Protein AF-A0A968TER7-F1 (afdb_monomer)

Sequence (255 aa):
MSPEHPDRQLLVSALDHLLAVWDAARHAPADAQLRQQRDAAAHAVWQQLEHPLRGFARRWLQRKRATQQVAALPAGTDDQLEALALEAFTLILIELQRTTTTAPWRAATNPVGYLVRIAAHRMIDDYYRAYSAHSRPQRTDSALPTDYADPTPRYAFQSQSLDALTYELPDHTADHATHIIEQLDQATRLHAIRAYWQQTLNTIDWQIVQARFATDPPLPFQQIAAQLGAGWTAAAIRKRYERILTRTRTYFQEQ

Radius of gyration: 23.8 Å; Cα contacts (8 Å, |Δi|>4): 132; chains: 1; bounding box: 67×42×60 Å

Solvent-accessible surface area (backbone atoms only — not comparable to full-atom values): 15135 Å² total; per-residue (Å²): 134,81,82,79,57,70,70,57,56,52,51,51,52,32,52,52,50,26,50,53,37,44,55,53,25,70,78,41,73,65,42,65,66,42,50,54,50,29,52,53,29,50,48,56,41,42,73,73,40,45,67,65,29,32,55,47,28,50,52,50,52,52,49,52,35,70,75,64,71,55,92,76,72,71,80,67,53,72,66,55,25,47,53,45,19,51,52,36,48,51,47,32,54,58,48,52,69,74,41,69,90,68,52,65,55,78,78,38,94,49,41,68,63,51,46,53,48,50,16,51,53,52,54,49,52,52,50,50,49,57,49,57,71,73,64,66,75,81,81,71,91,73,83,84,83,92,82,81,94,70,99,66,94,74,88,78,90,78,87,89,84,94,79,88,80,79,74,80,75,76,98,44,83,80,51,48,63,53,50,52,50,49,51,54,46,45,54,50,46,52,50,50,53,50,53,50,42,72,74,70,45,54,75,66,59,41,50,56,47,42,44,45,72,75,35,90,75,53,55,54,50,60,59,54,18,62,73,73,34,92,94,51,43,36,68,59,49,49,55,49,51,51,50,50,53,52,52,52,51,50,55,68,69,77,89

Structure (mmCIF, N/CA/C/O backbone):
data_AF-A0A968TER7-F1
#
_entry.id   AF-A0A968TER7-F1
#
loop_
_atom_site.group_PDB
_atom_site.id
_atom_site.type_symbol
_atom_site.label_atom_id
_atom_site.label_alt_id
_atom_site.label_comp_id
_atom_site.label_asym_id
_atom_site.label_entity_id
_atom_site.label_seq_id
_atom_site.pdbx_PDB_ins_code
_atom_site.Cartn_x
_atom_site.Cartn_y
_atom_site.Cartn_z
_atom_site.occupancy
_atom_site.B_iso_or_equiv
_atom_site.auth_seq_id
_atom_site.auth_comp_id
_atom_site.auth_asym_id
_atom_site.auth_ato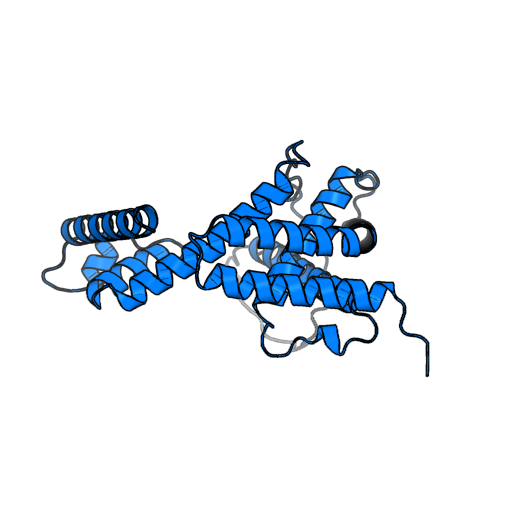m_id
_atom_site.pdbx_PDB_model_num
ATOM 1 N N . MET A 1 1 ? 26.886 -24.256 -15.140 1.00 39.22 1 MET A N 1
ATOM 2 C CA . MET A 1 1 ? 26.722 -23.152 -14.172 1.00 39.22 1 MET A CA 1
ATOM 3 C C . MET A 1 1 ? 26.759 -21.860 -14.964 1.00 39.22 1 MET A C 1
ATOM 5 O O . MET A 1 1 ? 27.819 -21.521 -15.469 1.00 39.22 1 MET A O 1
ATOM 9 N N . SER A 1 2 ? 25.611 -21.219 -15.190 1.00 40.44 2 SER A N 1
ATOM 10 C CA . SER A 1 2 ? 25.581 -19.908 -15.852 1.00 40.44 2 SER A CA 1
ATOM 11 C C . SER A 1 2 ? 26.020 -18.840 -14.847 1.00 40.44 2 SER A C 1
ATOM 13 O O . SER A 1 2 ? 25.569 -18.914 -13.702 1.00 40.44 2 SER A O 1
ATOM 15 N N . PRO A 1 3 ? 26.890 -17.889 -15.223 1.00 48.31 3 PRO A N 1
ATOM 16 C CA . PRO A 1 3 ? 27.286 -16.804 -14.333 1.00 48.31 3 PRO A CA 1
ATOM 17 C C . PRO A 1 3 ? 26.037 -16.024 -13.909 1.00 48.31 3 PRO A C 1
ATOM 19 O O . PRO A 1 3 ? 25.226 -15.634 -14.751 1.00 48.31 3 PRO A O 1
ATOM 22 N N . GLU A 1 4 ? 25.839 -15.847 -12.603 1.00 53.12 4 GLU A N 1
ATOM 23 C CA . GLU A 1 4 ? 24.770 -14.987 -12.104 1.00 53.12 4 GLU A CA 1
ATOM 24 C C . GLU A 1 4 ? 25.052 -13.551 -12.558 1.00 53.12 4 GLU A C 1
ATOM 26 O O . GLU A 1 4 ? 26.123 -13.010 -12.293 1.00 53.12 4 GLU A O 1
ATOM 31 N N . HIS A 1 5 ? 24.105 -12.946 -13.280 1.00 60.97 5 HIS A N 1
ATOM 32 C CA . HIS A 1 5 ? 24.218 -11.550 -13.694 1.00 60.97 5 HIS A CA 1
ATOM 33 C C . HIS A 1 5 ? 24.352 -10.653 -12.448 1.00 60.97 5 HIS A C 1
ATOM 35 O O . HIS A 1 5 ? 23.503 -10.761 -11.558 1.00 60.97 5 HIS A O 1
ATOM 41 N N . PRO A 1 6 ? 25.355 -9.758 -12.375 1.00 65.50 6 PRO A N 1
ATOM 42 C CA . PRO A 1 6 ? 25.577 -8.892 -11.211 1.00 65.50 6 PRO A CA 1
ATOM 43 C C . PRO A 1 6 ? 24.336 -8.053 -10.862 1.00 65.50 6 PRO A C 1
ATOM 45 O O . PRO A 1 6 ? 23.992 -7.907 -9.690 1.00 65.50 6 PRO A O 1
ATOM 48 N N . ASP A 1 7 ? 23.576 -7.631 -11.873 1.00 73.56 7 ASP A N 1
ATOM 49 C CA . ASP A 1 7 ? 22.331 -6.867 -11.718 1.00 73.56 7 ASP A CA 1
ATOM 50 C C . ASP A 1 7 ? 21.237 -7.647 -10.963 1.00 73.56 7 ASP A C 1
ATOM 52 O O . ASP A 1 7 ? 20.415 -7.068 -10.251 1.00 73.56 7 ASP A O 1
ATOM 56 N N . ARG A 1 8 ? 21.242 -8.986 -11.057 1.00 78.88 8 ARG A N 1
ATOM 57 C CA . ARG A 1 8 ? 20.301 -9.848 -10.326 1.00 78.88 8 ARG A CA 1
ATOM 58 C C . ARG A 1 8 ? 20.582 -9.813 -8.829 1.00 78.88 8 ARG A C 1
ATOM 60 O O . ARG A 1 8 ? 19.647 -9.668 -8.044 1.00 78.88 8 ARG A O 1
ATOM 67 N N . GLN A 1 9 ? 21.844 -9.977 -8.439 1.00 84.44 9 GLN A N 1
ATOM 68 C CA . GLN A 1 9 ? 22.234 -9.994 -7.028 1.00 84.44 9 GLN A CA 1
ATOM 69 C C . GLN A 1 9 ? 22.000 -8.627 -6.377 1.00 84.44 9 GLN A C 1
ATOM 71 O O . GLN A 1 9 ? 21.486 -8.569 -5.261 1.00 84.44 9 GLN A O 1
ATOM 76 N N . LEU A 1 10 ? 22.281 -7.540 -7.105 1.00 87.38 10 LEU A N 1
ATOM 77 C CA . LEU A 1 10 ? 22.014 -6.176 -6.647 1.00 87.38 10 LEU A CA 1
ATOM 78 C C . LEU A 1 10 ? 20.526 -5.942 -6.368 1.00 87.38 10 LEU A C 1
ATOM 80 O O . LEU A 1 10 ? 20.177 -5.480 -5.282 1.00 87.38 10 LEU A O 1
ATOM 84 N N . LEU A 1 11 ? 19.638 -6.318 -7.295 1.00 86.81 11 LEU A N 1
ATOM 85 C CA . LEU A 1 11 ? 18.195 -6.166 -7.093 1.00 86.81 11 LEU A CA 1
ATOM 86 C C . LEU A 1 11 ? 17.684 -7.010 -5.917 1.00 86.81 11 LEU A C 1
ATOM 88 O O . LEU A 1 11 ? 16.904 -6.518 -5.106 1.00 86.81 11 LEU A O 1
ATOM 92 N N . VAL A 1 12 ? 18.112 -8.272 -5.805 1.00 88.88 12 VAL A N 1
ATOM 93 C CA . VAL A 1 12 ? 17.687 -9.144 -4.696 1.00 88.88 12 VAL A CA 1
ATOM 94 C C . VAL A 1 12 ? 18.150 -8.577 -3.355 1.00 88.88 12 VAL A C 1
ATOM 96 O O . VAL A 1 12 ? 17.341 -8.482 -2.435 1.00 88.88 12 VAL A O 1
ATOM 99 N N . SER A 1 13 ? 19.401 -8.119 -3.265 1.00 90.12 13 SER A N 1
ATOM 100 C CA . SER A 1 13 ? 19.925 -7.478 -2.056 1.00 90.12 13 SER A CA 1
ATOM 101 C C . SER A 1 13 ? 19.165 -6.197 -1.705 1.00 90.12 13 SER A C 1
ATOM 103 O O . SER A 1 13 ? 18.886 -5.959 -0.532 1.00 90.12 13 SER A O 1
ATOM 105 N N . ALA A 1 14 ? 18.812 -5.375 -2.699 1.00 89.06 14 ALA A N 1
ATOM 106 C CA . ALA A 1 14 ? 18.039 -4.155 -2.481 1.00 89.06 14 ALA A CA 1
ATOM 107 C C . ALA A 1 14 ? 16.620 -4.462 -1.969 1.00 89.06 14 ALA A C 1
ATOM 109 O O . ALA A 1 14 ? 16.147 -3.811 -1.041 1.00 89.06 14 ALA A O 1
ATOM 110 N N . LEU A 1 15 ? 15.963 -5.490 -2.518 1.00 90.50 15 LEU A N 1
ATOM 111 C CA . LEU A 1 15 ? 14.647 -5.953 -2.061 1.00 90.50 15 LEU A CA 1
ATOM 112 C C . LEU A 1 15 ? 14.695 -6.525 -0.641 1.00 90.50 15 LEU A C 1
ATOM 114 O O . LEU A 1 15 ? 13.808 -6.246 0.163 1.00 90.50 15 LEU A O 1
ATOM 118 N N . ASP A 1 16 ? 15.729 -7.305 -0.321 1.00 90.25 16 ASP A N 1
ATOM 119 C CA . ASP A 1 16 ? 15.916 -7.869 1.017 1.00 90.25 16 ASP A CA 1
ATOM 120 C C . ASP A 1 16 ? 16.168 -6.770 2.055 1.00 90.25 16 ASP A C 1
ATOM 122 O O . ASP A 1 16 ? 15.567 -6.791 3.131 1.00 90.25 16 ASP A O 1
ATOM 126 N N . HIS A 1 17 ? 16.993 -5.776 1.714 1.00 91.00 17 HIS A N 1
ATOM 127 C CA . HIS A 1 17 ? 17.213 -4.610 2.563 1.00 91.00 17 HIS A CA 1
ATOM 128 C C . HIS A 1 17 ? 15.924 -3.807 2.766 1.00 91.00 17 HIS A C 1
ATOM 130 O O . HIS A 1 17 ? 15.570 -3.505 3.905 1.00 91.00 17 HIS A O 1
ATOM 136 N N . LEU A 1 18 ? 15.186 -3.526 1.686 1.00 90.50 18 LEU A N 1
ATOM 137 C CA . LEU A 1 18 ? 13.902 -2.835 1.757 1.00 90.50 18 LEU A CA 1
ATOM 138 C C . LEU A 1 18 ? 12.940 -3.551 2.705 1.00 90.50 18 LEU A C 1
ATOM 140 O O . LEU A 1 18 ? 12.360 -2.906 3.569 1.00 90.50 18 LEU A O 1
ATOM 144 N N . LEU A 1 19 ? 12.792 -4.871 2.597 1.00 88.44 19 LEU A N 1
ATOM 145 C CA . LEU A 1 19 ? 11.891 -5.629 3.468 1.00 88.44 19 LEU A CA 1
ATOM 146 C C . LEU A 1 19 ? 12.337 -5.647 4.927 1.00 88.44 19 LEU A C 1
ATOM 148 O O . LEU A 1 19 ? 11.485 -5.534 5.805 1.00 88.44 19 LEU A O 1
ATOM 152 N N . ALA A 1 20 ? 13.640 -5.755 5.189 1.00 89.38 20 ALA A N 1
ATOM 153 C CA . ALA A 1 20 ? 14.173 -5.704 6.546 1.00 89.38 20 ALA A CA 1
ATOM 154 C C . ALA A 1 20 ? 13.892 -4.346 7.208 1.00 89.38 20 ALA A C 1
ATOM 156 O O . ALA A 1 20 ? 13.381 -4.291 8.327 1.00 89.38 20 ALA A O 1
ATOM 157 N N . VAL A 1 21 ? 14.163 -3.247 6.495 1.00 88.12 21 VAL A N 1
ATOM 158 C CA . VAL A 1 21 ? 13.881 -1.892 6.986 1.00 88.12 21 VAL A CA 1
ATOM 159 C C . VAL A 1 21 ? 12.378 -1.663 7.120 1.00 88.12 21 VAL A C 1
ATOM 161 O O . VAL A 1 21 ? 11.930 -1.027 8.071 1.00 88.12 21 VAL A O 1
ATOM 164 N N . TRP A 1 22 ? 11.574 -2.214 6.212 1.00 86.50 22 TRP A N 1
ATOM 165 C CA . TRP A 1 22 ? 10.124 -2.092 6.287 1.00 86.50 22 TRP A CA 1
ATOM 166 C C . TRP A 1 22 ? 9.541 -2.825 7.494 1.00 86.50 22 TRP A C 1
ATOM 168 O O . TRP A 1 22 ? 8.653 -2.295 8.162 1.00 86.50 22 TRP A O 1
ATOM 178 N N . ASP A 1 23 ? 10.034 -4.025 7.795 1.00 85.81 23 ASP A N 1
ATOM 179 C CA . ASP A 1 23 ? 9.606 -4.762 8.977 1.00 85.81 23 ASP A CA 1
ATOM 180 C C . ASP A 1 23 ? 9.999 -4.006 10.252 1.00 85.81 23 ASP A C 1
ATOM 182 O O . ASP A 1 23 ? 9.151 -3.774 11.110 1.00 85.81 23 ASP A O 1
ATOM 186 N N . ALA A 1 24 ? 11.223 -3.475 10.328 1.00 85.75 24 ALA A N 1
ATOM 187 C CA . ALA A 1 24 ? 11.642 -2.613 11.435 1.00 85.75 24 ALA A CA 1
ATOM 188 C C . ALA A 1 24 ? 10.744 -1.364 11.581 1.00 85.75 24 ALA A C 1
ATOM 190 O O . ALA A 1 24 ? 10.218 -1.098 12.664 1.00 85.75 24 ALA A O 1
ATOM 191 N N . ALA A 1 25 ? 10.484 -0.643 10.485 1.00 80.75 25 ALA A N 1
ATOM 192 C CA . ALA A 1 25 ? 9.633 0.549 10.474 1.00 80.75 25 ALA A CA 1
ATOM 193 C C . ALA A 1 25 ? 8.173 0.245 10.857 1.00 80.75 25 ALA A C 1
ATOM 195 O O . ALA A 1 25 ? 7.494 1.089 11.439 1.00 80.75 25 ALA A O 1
ATOM 196 N N . ARG A 1 26 ? 7.673 -0.966 10.577 1.00 79.25 26 ARG A N 1
ATOM 197 C CA . ARG A 1 26 ? 6.335 -1.40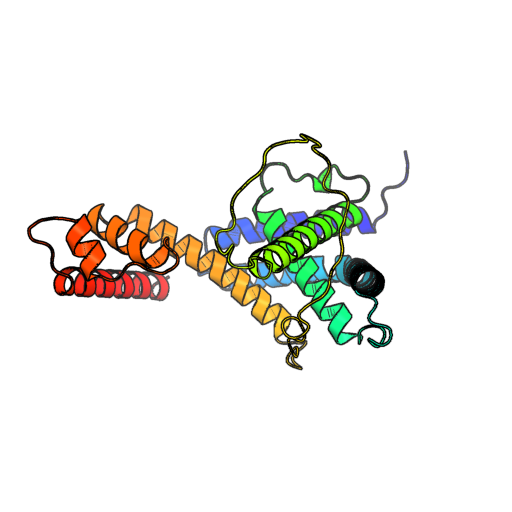5 11.005 1.00 79.25 26 ARG A CA 1
ATOM 198 C C . ARG A 1 26 ? 6.225 -1.511 12.528 1.00 79.25 26 ARG A C 1
ATOM 200 O O . ARG A 1 26 ? 5.156 -1.241 13.070 1.00 79.25 26 ARG A O 1
ATOM 207 N N . HIS A 1 27 ? 7.305 -1.905 13.199 1.00 80.31 27 HIS A N 1
ATOM 208 C CA . HIS A 1 27 ? 7.344 -2.073 14.653 1.00 80.31 27 HIS A CA 1
ATOM 209 C C . HIS A 1 27 ? 7.660 -0.762 15.392 1.00 80.31 27 HIS A C 1
ATOM 211 O O . HIS A 1 27 ? 7.345 -0.644 16.573 1.00 80.31 27 HIS A O 1
ATOM 217 N N . ALA A 1 28 ? 8.223 0.231 14.698 1.00 81.75 28 ALA A N 1
ATOM 218 C CA . ALA A 1 28 ? 8.534 1.554 15.235 1.00 81.75 28 ALA A CA 1
ATOM 219 C C . ALA A 1 28 ? 8.126 2.673 14.249 1.00 81.75 28 ALA A C 1
ATOM 221 O O . ALA A 1 28 ? 8.980 3.371 13.703 1.00 81.75 28 ALA A O 1
ATOM 222 N N . PRO A 1 29 ? 6.816 2.876 14.004 1.00 74.25 29 PRO A N 1
ATOM 223 C CA . PRO A 1 29 ? 6.334 3.781 12.957 1.00 74.25 29 PRO A CA 1
ATOM 224 C C . PRO A 1 29 ? 6.629 5.264 13.224 1.00 74.25 29 PRO A C 1
ATOM 226 O O . PRO A 1 29 ? 6.611 6.064 12.286 1.00 74.25 29 PRO A O 1
ATOM 229 N N . ALA A 1 30 ? 6.884 5.642 14.481 1.00 76.69 30 ALA A N 1
ATOM 230 C CA . ALA A 1 30 ? 7.225 7.008 14.874 1.00 76.69 30 ALA A CA 1
ATOM 231 C C . ALA A 1 30 ? 8.695 7.375 14.588 1.00 76.69 30 ALA A C 1
ATOM 233 O O . ALA A 1 30 ? 9.011 8.560 14.451 1.00 76.69 30 ALA A O 1
ATOM 234 N N . ASP A 1 31 ? 9.569 6.379 14.412 1.00 83.06 31 ASP A N 1
ATOM 235 C CA . ASP A 1 31 ? 11.003 6.574 14.218 1.00 83.06 31 ASP A CA 1
ATOM 236 C C . ASP A 1 31 ? 11.299 7.219 12.851 1.00 83.06 31 ASP A C 1
ATOM 238 O O . ASP A 1 31 ? 11.127 6.626 11.780 1.00 83.06 31 ASP A O 1
ATOM 242 N N . ALA A 1 32 ? 11.747 8.476 12.889 1.00 80.94 32 ALA A N 1
ATOM 243 C CA . ALA A 1 32 ? 12.071 9.250 11.698 1.00 80.94 32 ALA A CA 1
ATOM 244 C C . ALA A 1 32 ? 13.256 8.671 10.911 1.00 80.94 32 ALA A C 1
ATOM 246 O O . ALA A 1 32 ? 13.266 8.758 9.682 1.00 80.94 32 ALA A O 1
ATOM 247 N N . GLN A 1 33 ? 14.219 8.053 11.594 1.00 86.44 33 GLN A N 1
ATOM 248 C CA . GLN A 1 33 ? 15.394 7.465 10.967 1.00 86.44 33 GLN A CA 1
ATOM 249 C C . GLN A 1 33 ? 15.017 6.196 10.197 1.00 86.44 33 GLN A C 1
ATOM 251 O O . GLN A 1 33 ? 15.461 6.017 9.062 1.00 86.44 33 GLN A O 1
ATOM 256 N N . LEU A 1 34 ? 14.147 5.350 10.759 1.00 83.81 34 LEU A N 1
ATOM 257 C CA . LEU A 1 34 ? 13.643 4.163 10.058 1.00 83.81 34 LEU A CA 1
ATOM 258 C C . LEU A 1 34 ? 12.793 4.526 8.834 1.00 83.81 34 LEU A C 1
ATOM 260 O O . LEU A 1 34 ? 12.905 3.863 7.802 1.00 83.81 34 LEU A O 1
ATOM 264 N N . ARG A 1 35 ? 11.995 5.601 8.903 1.00 80.88 35 ARG A N 1
ATOM 265 C CA . ARG A 1 35 ? 11.273 6.121 7.726 1.00 80.88 35 ARG A CA 1
ATOM 266 C C . ARG A 1 35 ? 12.237 6.559 6.625 1.00 80.88 35 ARG A C 1
ATOM 268 O O . ARG A 1 35 ? 12.117 6.089 5.499 1.00 80.88 35 ARG A O 1
ATOM 275 N N . GLN A 1 36 ? 13.249 7.360 6.962 1.00 83.69 36 GLN A N 1
ATOM 276 C CA . GLN A 1 36 ? 14.255 7.803 5.992 1.00 83.69 36 GLN A CA 1
ATOM 277 C C . GLN A 1 36 ? 15.010 6.623 5.358 1.00 83.69 36 GLN A C 1
ATOM 279 O O . GLN A 1 36 ? 15.245 6.611 4.150 1.00 83.69 36 GLN A O 1
ATOM 284 N N . GLN A 1 37 ? 15.371 5.611 6.152 1.00 87.31 37 GLN A N 1
ATOM 285 C CA . GLN A 1 37 ? 16.017 4.399 5.643 1.00 87.31 37 GLN A CA 1
ATOM 286 C C . GLN A 1 37 ? 15.098 3.613 4.707 1.00 87.31 37 GLN A C 1
ATOM 288 O O . GLN A 1 37 ? 15.554 3.113 3.679 1.00 87.31 37 GLN A O 1
ATOM 293 N N . ARG A 1 38 ? 13.805 3.514 5.034 1.00 87.06 38 ARG A N 1
ATOM 294 C CA . ARG A 1 38 ? 12.819 2.832 4.190 1.00 87.06 38 ARG A CA 1
ATOM 295 C C . ARG A 1 38 ? 12.704 3.529 2.842 1.00 87.06 38 ARG A C 1
ATOM 297 O O . ARG A 1 38 ? 12.729 2.859 1.814 1.00 87.06 38 ARG A O 1
ATOM 304 N N . ASP A 1 39 ? 12.608 4.852 2.849 1.00 81.88 39 ASP A N 1
ATOM 305 C CA . ASP A 1 39 ? 12.442 5.642 1.633 1.00 81.88 39 ASP A CA 1
ATOM 306 C C . ASP A 1 39 ? 13.702 5.554 0.753 1.00 81.88 39 ASP A C 1
ATOM 308 O O . ASP A 1 39 ? 13.605 5.341 -0.456 1.00 81.88 39 ASP A O 1
ATOM 312 N N . ALA A 1 40 ? 14.894 5.583 1.362 1.00 83.31 40 ALA A N 1
ATOM 313 C CA . ALA A 1 40 ? 16.156 5.346 0.662 1.00 83.31 40 ALA A CA 1
ATOM 314 C C . ALA A 1 40 ? 16.235 3.932 0.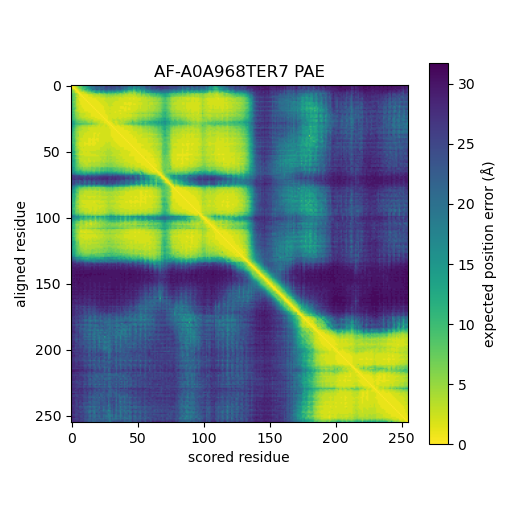053 1.00 83.31 40 ALA A C 1
ATOM 316 O O . ALA A 1 40 ? 16.648 3.772 -1.097 1.00 83.31 40 ALA A O 1
ATOM 317 N N . ALA A 1 41 ? 15.802 2.905 0.790 1.00 88.69 41 ALA A N 1
ATOM 318 C CA . ALA A 1 41 ? 15.774 1.532 0.293 1.00 88.69 41 ALA A CA 1
ATOM 319 C C . ALA A 1 41 ? 14.762 1.357 -0.853 1.00 88.69 41 ALA A C 1
ATOM 321 O O . ALA A 1 41 ? 15.062 0.698 -1.849 1.00 88.69 41 ALA A O 1
ATOM 322 N N . ALA A 1 42 ? 13.586 1.985 -0.755 1.00 88.25 42 ALA A N 1
ATOM 323 C CA . ALA A 1 42 ? 12.577 1.966 -1.810 1.00 88.25 42 ALA A CA 1
ATOM 324 C C . ALA A 1 42 ? 13.094 2.667 -3.073 1.00 88.25 42 ALA A C 1
ATOM 326 O O . ALA A 1 42 ? 12.949 2.132 -4.173 1.00 88.25 42 ALA A O 1
ATOM 327 N N . HIS A 1 43 ? 13.770 3.809 -2.916 1.00 86.81 43 HIS A N 1
ATOM 328 C CA . HIS A 1 43 ? 14.409 4.517 -4.021 1.00 86.81 43 HIS A CA 1
ATOM 329 C C . HIS A 1 43 ? 15.498 3.673 -4.701 1.00 86.81 43 HIS A C 1
ATOM 331 O O . HIS A 1 43 ? 15.561 3.619 -5.927 1.00 86.81 43 HIS A O 1
ATOM 337 N N . ALA A 1 44 ? 16.318 2.949 -3.933 1.00 85.94 44 ALA A N 1
ATOM 338 C CA . ALA A 1 44 ? 17.332 2.055 -4.492 1.00 85.94 44 ALA A CA 1
ATOM 339 C C . ALA A 1 44 ? 16.717 0.927 -5.342 1.00 85.94 44 ALA A C 1
ATOM 341 O O . ALA A 1 44 ? 17.247 0.595 -6.402 1.00 85.94 44 ALA A O 1
ATOM 342 N N . VAL A 1 45 ? 15.581 0.361 -4.918 1.00 91.00 45 VAL A N 1
ATOM 343 C CA . VAL A 1 45 ? 14.843 -0.628 -5.723 1.00 91.00 45 VAL A CA 1
ATOM 344 C C . VAL A 1 45 ? 14.222 0.027 -6.962 1.00 91.00 45 VAL A C 1
ATOM 346 O O . VAL A 1 45 ? 14.287 -0.557 -8.044 1.00 91.00 45 VAL A O 1
ATOM 349 N N . TRP A 1 46 ? 13.660 1.234 -6.835 1.00 90.06 46 TRP A N 1
ATOM 350 C CA . TRP A 1 46 ? 13.115 1.987 -7.968 1.00 90.06 46 TRP A CA 1
ATOM 351 C C . TRP A 1 46 ? 14.161 2.196 -9.065 1.00 90.06 46 TRP A C 1
ATOM 353 O O . TRP A 1 46 ? 13.896 1.839 -10.206 1.00 90.06 46 TRP A O 1
ATOM 363 N N . GLN A 1 47 ? 15.372 2.646 -8.725 1.00 87.88 47 GLN A N 1
ATOM 364 C CA . GLN A 1 47 ? 16.466 2.846 -9.690 1.00 87.88 47 GLN A CA 1
ATOM 365 C C . GLN A 1 47 ? 16.785 1.582 -10.511 1.00 87.88 47 GLN A C 1
ATOM 367 O O . GLN A 1 47 ? 17.136 1.661 -11.685 1.00 87.88 47 GLN A O 1
ATOM 372 N N . GLN A 1 48 ? 16.620 0.395 -9.919 1.00 85.12 48 GLN A N 1
ATOM 373 C CA . GLN A 1 48 ? 16.839 -0.884 -10.605 1.00 85.12 48 GLN A CA 1
ATOM 374 C C . GLN A 1 48 ? 15.647 -1.315 -11.478 1.00 85.12 48 GLN A C 1
ATOM 376 O O . GLN A 1 48 ? 15.808 -2.080 -12.432 1.00 85.12 48 GLN A O 1
ATOM 381 N N . LEU A 1 49 ? 14.432 -0.864 -11.150 1.00 87.00 49 LEU A N 1
ATOM 382 C CA . LEU A 1 49 ? 13.194 -1.277 -11.817 1.00 87.00 49 LEU A CA 1
ATOM 383 C C . LEU A 1 49 ? 12.624 -0.233 -12.774 1.00 87.00 49 LEU A C 1
ATOM 385 O O . LEU A 1 49 ? 11.804 -0.601 -13.614 1.00 87.00 49 LEU A O 1
ATOM 389 N N . GLU A 1 50 ? 13.061 1.020 -12.700 1.00 87.94 50 GLU A N 1
ATOM 390 C CA . GLU A 1 50 ? 12.505 2.141 -13.454 1.00 87.94 50 GLU A CA 1
ATOM 391 C C . GLU A 1 50 ? 12.447 1.840 -14.952 1.00 87.94 50 GLU A C 1
ATOM 393 O O . GLU A 1 50 ? 11.370 1.822 -15.548 1.00 87.94 50 GLU A O 1
ATOM 398 N N . HIS A 1 51 ? 13.589 1.541 -15.574 1.00 81.75 51 HIS A N 1
ATOM 399 C CA . HIS A 1 51 ? 13.636 1.279 -17.011 1.00 81.75 51 HIS A CA 1
ATOM 400 C C . HIS A 1 51 ? 12.785 0.051 -17.419 1.00 81.75 51 HIS A C 1
ATOM 402 O O . HIS A 1 51 ? 11.975 0.161 -18.351 1.00 81.75 51 HIS A O 1
ATOM 408 N N . PRO A 1 52 ? 12.873 -1.109 -16.731 1.00 79.31 52 PRO A N 1
ATOM 409 C CA . PRO A 1 52 ? 11.948 -2.225 -16.944 1.00 79.31 52 PRO A CA 1
ATOM 410 C C . PRO A 1 52 ? 10.461 -1.855 -16.826 1.00 79.31 52 PRO A C 1
ATOM 412 O O . PRO A 1 52 ? 9.654 -2.304 -17.652 1.00 79.31 52 PRO A O 1
ATOM 415 N N . LEU A 1 53 ? 10.094 -1.043 -15.832 1.00 84.06 53 LEU A N 1
ATOM 416 C CA . LEU A 1 53 ? 8.717 -0.632 -15.571 1.00 84.06 53 LEU A CA 1
ATOM 417 C C . LEU A 1 53 ? 8.219 0.392 -16.591 1.00 84.06 53 LEU A C 1
ATOM 419 O O . LEU A 1 53 ? 7.110 0.220 -17.089 1.00 84.06 53 LEU A O 1
ATOM 423 N N . ARG A 1 54 ? 9.043 1.355 -17.023 1.00 84.50 54 ARG A N 1
ATOM 424 C CA . ARG A 1 54 ? 8.741 2.249 -18.159 1.00 84.50 54 ARG A CA 1
ATOM 425 C C . ARG A 1 54 ? 8.513 1.447 -19.447 1.00 84.50 54 ARG A C 1
ATOM 427 O O . ARG A 1 54 ? 7.577 1.704 -20.208 1.00 84.50 54 ARG A O 1
ATOM 434 N N . GLY A 1 55 ? 9.320 0.408 -19.681 1.00 74.56 55 GLY A N 1
ATOM 435 C CA . GLY A 1 55 ? 9.131 -0.517 -20.802 1.00 74.56 55 GLY A CA 1
ATOM 436 C C . GLY A 1 55 ? 7.814 -1.301 -20.723 1.00 74.56 55 GLY A C 1
ATOM 437 O O . GLY A 1 55 ? 7.146 -1.511 -21.739 1.00 74.56 55 GLY A O 1
ATOM 438 N N . PHE A 1 56 ? 7.416 -1.724 -19.522 1.00 82.94 56 PHE A N 1
ATOM 439 C CA . PHE A 1 56 ? 6.113 -2.339 -19.277 1.00 82.94 56 PHE A CA 1
ATOM 440 C C . PHE A 1 56 ? 4.959 -1.345 -19.481 1.00 82.94 56 PHE A C 1
ATOM 442 O O . PHE A 1 56 ? 4.038 -1.659 -20.235 1.00 82.94 56 PHE A O 1
ATOM 449 N N . ALA A 1 57 ? 5.047 -0.143 -18.909 1.00 81.44 57 ALA A N 1
ATOM 450 C CA . ALA A 1 57 ? 4.084 0.944 -19.050 1.00 81.44 57 ALA A CA 1
ATOM 451 C C . ALA A 1 57 ? 3.795 1.259 -20.525 1.00 81.44 57 ALA A C 1
ATOM 453 O O . ALA A 1 57 ? 2.639 1.306 -20.953 1.00 81.44 57 ALA A O 1
ATOM 454 N N . ARG A 1 58 ? 4.844 1.347 -21.351 1.00 80.94 58 ARG A N 1
ATOM 455 C CA . ARG A 1 58 ? 4.711 1.560 -22.798 1.00 80.94 58 ARG A CA 1
ATOM 456 C C . ARG A 1 58 ? 3.898 0.454 -23.473 1.00 80.94 58 ARG A C 1
ATOM 458 O O . ARG A 1 58 ? 2.971 0.749 -24.228 1.00 80.94 58 ARG A O 1
ATOM 465 N N . ARG A 1 59 ? 4.207 -0.816 -23.185 1.00 76.00 59 ARG A N 1
ATOM 466 C CA . ARG A 1 59 ? 3.470 -1.973 -23.731 1.00 76.00 59 ARG A CA 1
ATOM 467 C C . ARG A 1 59 ? 2.025 -2.018 -23.235 1.00 76.00 59 ARG A C 1
ATOM 469 O O . ARG A 1 59 ? 1.125 -2.366 -23.997 1.00 76.00 59 ARG A O 1
ATOM 476 N N . TRP A 1 60 ? 1.795 -1.654 -21.978 1.00 79.50 60 TRP A N 1
ATOM 477 C CA . TRP A 1 60 ? 0.465 -1.577 -21.382 1.00 79.50 60 TRP A CA 1
ATOM 478 C C . TRP A 1 60 ? -0.413 -0.535 -22.082 1.00 79.50 60 TRP A C 1
ATOM 480 O O . TRP A 1 60 ? -1.522 -0.856 -22.511 1.00 79.50 60 TRP A O 1
ATOM 490 N N . LEU A 1 61 ? 0.106 0.680 -22.295 1.00 77.94 61 LEU A N 1
ATOM 491 C CA . LEU A 1 61 ? -0.593 1.733 -23.038 1.00 77.94 61 LEU A CA 1
ATOM 492 C C . LEU A 1 61 ? -0.854 1.336 -24.495 1.00 77.94 61 LEU A C 1
ATOM 494 O O . LEU A 1 61 ? -1.957 1.550 -24.995 1.00 77.94 61 LEU A O 1
ATOM 498 N N . GLN A 1 62 ? 0.121 0.717 -25.170 1.00 72.12 62 GLN A N 1
ATOM 499 C CA . GLN A 1 62 ? -0.064 0.192 -26.529 1.00 72.12 62 GLN A CA 1
ATOM 500 C C . GLN A 1 62 ? -1.198 -0.841 -26.590 1.00 72.12 62 GLN A C 1
ATOM 502 O O . GLN A 1 62 ? -2.046 -0.777 -27.480 1.00 72.12 62 GLN A O 1
ATOM 507 N N . ARG A 1 63 ? -1.260 -1.759 -25.617 1.00 70.44 63 ARG A N 1
ATOM 508 C CA . ARG A 1 63 ? -2.321 -2.770 -25.534 1.00 70.44 63 ARG A CA 1
ATOM 509 C C . ARG A 1 63 ? -3.690 -2.147 -25.267 1.00 70.44 63 ARG A C 1
ATOM 511 O O . ARG A 1 63 ? -4.655 -2.535 -25.926 1.00 70.44 63 ARG A O 1
ATOM 518 N N . LYS A 1 64 ? -3.784 -1.175 -24.352 1.00 69.12 64 LYS A N 1
ATOM 519 C CA . LYS A 1 64 ? -5.026 -0.422 -24.111 1.00 69.12 64 LYS A CA 1
ATOM 520 C C . LYS A 1 64 ? -5.525 0.246 -25.398 1.00 69.12 64 LYS A C 1
ATOM 522 O O . LYS A 1 64 ? -6.682 0.053 -25.753 1.00 69.12 64 LYS A O 1
ATOM 527 N N . ARG A 1 65 ? -4.646 0.901 -26.167 1.00 68.25 65 ARG A N 1
ATOM 528 C CA . ARG A 1 65 ? -5.002 1.523 -27.463 1.00 68.25 65 ARG A CA 1
ATOM 529 C C . ARG A 1 65 ? -5.517 0.522 -28.487 1.00 68.25 65 ARG A C 1
ATOM 531 O O . ARG A 1 65 ? -6.570 0.747 -29.073 1.00 68.25 65 ARG A O 1
ATOM 538 N N . ALA A 1 66 ? -4.797 -0.586 -28.669 1.00 63.72 66 ALA A N 1
ATOM 539 C CA . ALA A 1 66 ? -5.186 -1.639 -29.606 1.00 63.72 66 ALA A CA 1
ATOM 540 C C . ALA A 1 66 ? -6.561 -2.234 -29.264 1.00 63.72 66 ALA A C 1
ATOM 542 O O . ALA A 1 66 ? -7.333 -2.573 -30.153 1.00 63.72 66 ALA A O 1
ATOM 543 N N . THR A 1 67 ? -6.876 -2.323 -27.970 1.00 64.12 67 THR A N 1
ATOM 544 C CA . THR A 1 67 ? -8.142 -2.881 -27.479 1.00 64.12 67 THR A CA 1
ATOM 545 C C . THR A 1 67 ? -9.291 -1.868 -27.567 1.00 64.12 67 THR A C 1
ATOM 547 O O . THR A 1 67 ? -10.441 -2.261 -27.719 1.00 64.12 67 THR A O 1
ATOM 550 N N . GLN A 1 68 ? -8.997 -0.566 -27.493 1.00 59.38 68 GLN A N 1
ATOM 551 C CA . GLN A 1 68 ? -9.999 0.507 -27.456 1.00 59.38 68 GLN A CA 1
ATOM 552 C C . GLN A 1 68 ? -10.276 1.162 -28.822 1.00 59.38 68 GLN A C 1
ATOM 554 O O . GLN A 1 68 ? -11.114 2.054 -28.887 1.00 59.38 68 GLN A O 1
ATOM 559 N N . GLN A 1 69 ? -9.592 0.756 -29.903 1.00 51.91 69 GLN A N 1
ATOM 560 C CA . GLN A 1 69 ? -9.709 1.357 -31.249 1.00 51.91 69 GLN A CA 1
ATOM 561 C C . GLN A 1 69 ? -9.583 2.900 -31.269 1.00 51.91 69 GLN A C 1
ATOM 563 O O . GLN A 1 69 ? -10.064 3.564 -32.184 1.00 51.91 69 GLN A O 1
ATOM 568 N N . VAL A 1 70 ? -8.907 3.496 -30.280 1.00 47.03 70 VAL A N 1
ATOM 569 C CA . VAL A 1 70 ? -8.683 4.947 -30.231 1.00 47.03 70 VAL A CA 1
ATOM 570 C C . VAL A 1 70 ? -7.472 5.266 -31.102 1.00 47.03 70 VAL A C 1
ATOM 572 O O . VAL A 1 70 ? -6.325 5.083 -30.694 1.00 47.03 70 VAL A O 1
ATOM 575 N N . ALA A 1 71 ? -7.735 5.720 -32.326 1.00 43.81 71 ALA A N 1
ATOM 576 C CA . ALA A 1 71 ? -6.737 5.905 -33.379 1.00 43.81 71 ALA A CA 1
ATOM 577 C C . ALA A 1 71 ? -5.726 7.052 -33.150 1.00 43.81 71 ALA A C 1
ATOM 579 O O . ALA A 1 71 ? -4.868 7.263 -34.001 1.00 43.81 71 ALA A O 1
ATOM 580 N N . ALA A 1 72 ? -5.781 7.800 -32.043 1.00 44.94 72 ALA A N 1
ATOM 581 C CA . ALA A 1 72 ? -5.001 9.037 -31.929 1.00 44.94 72 ALA A CA 1
ATOM 582 C C . ALA A 1 72 ? -4.630 9.455 -30.495 1.00 44.94 72 ALA A C 1
ATOM 584 O O . ALA A 1 72 ? -4.660 10.636 -30.170 1.00 44.94 72 ALA A O 1
ATOM 585 N N . LEU A 1 73 ? -4.254 8.520 -29.618 1.00 46.53 73 LEU A N 1
ATOM 586 C CA . LEU A 1 73 ? -3.537 8.913 -28.397 1.00 46.53 73 LEU A CA 1
ATOM 587 C C . LEU A 1 73 ? -2.035 9.022 -28.727 1.00 46.53 73 LEU A C 1
ATOM 589 O O . LEU A 1 73 ? -1.474 8.027 -29.205 1.00 46.53 73 LEU A O 1
ATOM 593 N N . PRO A 1 74 ? -1.361 10.171 -28.495 1.00 53.44 74 PRO A N 1
ATOM 594 C CA . PRO A 1 74 ? 0.087 10.294 -28.704 1.00 53.44 74 PRO A CA 1
ATOM 595 C C . PRO A 1 74 ? 0.797 9.187 -27.927 1.00 53.44 74 PRO A C 1
ATOM 597 O O . PRO A 1 74 ? 0.322 8.829 -26.852 1.00 53.44 74 PRO A O 1
ATOM 600 N N . ALA A 1 75 ? 1.857 8.555 -28.466 1.00 56.25 75 ALA A N 1
ATOM 601 C CA . ALA A 1 75 ? 2.740 7.667 -27.682 1.00 56.25 75 ALA A CA 1
ATOM 602 C C . ALA A 1 75 ? 2.961 8.345 -26.331 1.00 56.25 75 ALA A C 1
ATOM 604 O O . ALA A 1 75 ? 3.347 9.508 -26.347 1.00 56.25 75 ALA A O 1
ATOM 605 N N . GLY A 1 76 ? 2.517 7.708 -25.237 1.00 59.19 76 GLY A N 1
ATOM 606 C CA . GLY A 1 76 ? 2.288 8.433 -23.985 1.00 59.19 76 GLY A CA 1
ATOM 607 C C . GLY A 1 76 ? 3.504 9.285 -23.654 1.00 59.19 76 GLY A C 1
ATOM 608 O O . GLY A 1 76 ? 4.624 8.828 -23.907 1.00 59.19 76 GLY A O 1
ATOM 609 N N . THR A 1 77 ? 3.283 10.522 -23.204 1.00 72.50 77 THR A N 1
ATOM 610 C CA . THR A 1 77 ? 4.391 11.422 -22.856 1.00 72.50 77 THR A CA 1
ATOM 611 C C . THR A 1 77 ? 5.318 10.718 -21.867 1.00 72.50 77 THR A C 1
ATOM 613 O O . THR A 1 77 ? 4.904 9.764 -21.199 1.00 72.50 77 THR A O 1
ATOM 616 N N . ASP A 1 78 ? 6.584 11.129 -21.794 1.00 72.88 78 ASP A N 1
ATOM 617 C CA . ASP A 1 78 ? 7.521 10.483 -20.868 1.00 72.88 78 ASP A CA 1
ATOM 618 C C . ASP A 1 78 ? 6.975 10.508 -19.427 1.00 72.88 78 ASP A C 1
ATOM 620 O O . ASP A 1 78 ? 7.008 9.486 -18.745 1.00 72.88 78 ASP A O 1
ATOM 624 N N . ASP A 1 79 ? 6.276 11.586 -19.061 1.00 67.88 79 ASP A N 1
ATOM 625 C CA . ASP A 1 79 ? 5.558 11.732 -17.788 1.00 67.88 79 ASP A CA 1
ATOM 626 C C . ASP A 1 79 ? 4.447 10.685 -17.595 1.00 67.88 79 ASP A C 1
ATOM 628 O O . ASP A 1 79 ? 4.299 10.111 -16.518 1.00 67.88 79 ASP A O 1
ATOM 632 N N . GLN A 1 80 ? 3.674 10.366 -18.642 1.00 70.94 80 GLN A N 1
ATOM 633 C CA . GLN A 1 80 ? 2.649 9.315 -18.575 1.00 70.94 80 GLN A CA 1
ATOM 634 C C . GLN A 1 80 ? 3.267 7.925 -18.399 1.00 70.94 80 GLN A C 1
ATOM 636 O O . GLN A 1 80 ? 2.687 7.063 -17.736 1.00 70.94 80 GLN A O 1
ATOM 641 N N . LEU A 1 81 ? 4.421 7.676 -19.023 1.00 75.88 81 LEU A N 1
ATOM 642 C CA . LEU A 1 81 ? 5.140 6.413 -18.871 1.00 75.88 81 LEU A CA 1
ATOM 643 C C . LEU A 1 81 ? 5.745 6.285 -17.476 1.00 75.88 81 LEU A C 1
ATOM 645 O O . LEU A 1 81 ? 5.694 5.198 -16.902 1.00 75.88 81 LEU A O 1
ATOM 649 N N . GLU A 1 82 ? 6.291 7.374 -16.947 1.00 78.75 82 GLU A N 1
ATOM 650 C CA . GLU A 1 82 ? 6.846 7.446 -15.602 1.00 78.75 82 GLU A CA 1
ATOM 651 C C . GLU A 1 82 ? 5.766 7.246 -14.541 1.00 78.75 82 GLU A C 1
ATOM 653 O O . GLU A 1 82 ? 5.901 6.363 -13.696 1.00 78.75 82 GLU A O 1
ATOM 658 N N . ALA A 1 83 ? 4.644 7.959 -14.637 1.00 75.00 83 ALA A N 1
ATOM 659 C CA . ALA A 1 83 ? 3.529 7.801 -13.711 1.00 75.00 83 ALA A CA 1
ATOM 660 C C . ALA A 1 83 ? 2.983 6.368 -13.682 1.00 75.00 83 ALA A C 1
ATOM 662 O O . ALA A 1 83 ? 2.769 5.791 -12.617 1.00 75.00 83 ALA A O 1
ATOM 663 N N . LEU A 1 84 ? 2.815 5.752 -14.854 1.00 78.94 84 LEU A N 1
ATOM 664 C CA . LEU A 1 84 ? 2.345 4.373 -14.958 1.00 78.94 84 LEU A CA 1
ATOM 665 C C . LEU A 1 84 ? 3.388 3.365 -14.443 1.00 78.94 84 LEU A C 1
ATOM 667 O O . LEU A 1 84 ? 3.038 2.316 -13.899 1.00 78.94 84 LEU A O 1
ATOM 671 N N . ALA A 1 85 ? 4.678 3.664 -14.611 1.00 80.88 85 ALA A N 1
ATOM 672 C CA . ALA A 1 85 ? 5.761 2.871 -14.041 1.00 80.88 85 ALA A CA 1
ATOM 673 C C . ALA A 1 85 ? 5.794 2.980 -12.507 1.00 80.88 85 ALA A C 1
ATOM 675 O O . ALA A 1 85 ? 5.986 1.964 -11.838 1.00 80.88 85 ALA A O 1
ATOM 676 N N . LEU A 1 86 ? 5.546 4.167 -11.949 1.00 81.00 86 LEU A N 1
ATOM 677 C CA . LEU A 1 86 ? 5.413 4.398 -10.508 1.00 81.00 86 LEU A CA 1
ATOM 678 C C . LEU A 1 86 ? 4.172 3.707 -9.925 1.00 81.00 86 LEU A C 1
ATOM 680 O O . LEU A 1 86 ? 4.250 3.089 -8.861 1.00 81.00 86 LEU A O 1
ATOM 684 N N . GLU A 1 87 ? 3.043 3.726 -10.634 1.00 81.81 87 GLU A N 1
ATOM 685 C CA . GLU A 1 87 ? 1.849 2.958 -10.261 1.00 81.81 87 GLU A CA 1
ATOM 686 C C . GLU A 1 87 ? 2.173 1.455 -10.200 1.00 81.81 87 GLU A C 1
ATOM 688 O O . GLU A 1 87 ? 1.937 0.791 -9.188 1.00 81.81 87 GLU A O 1
ATOM 693 N N . ALA A 1 88 ? 2.816 0.922 -11.244 1.00 82.00 88 ALA A N 1
ATOM 694 C CA . ALA A 1 88 ? 3.267 -0.466 -11.286 1.00 82.00 88 ALA A CA 1
ATOM 695 C C . ALA A 1 88 ? 4.239 -0.803 -10.139 1.00 82.00 88 ALA A C 1
ATOM 697 O O . ALA A 1 88 ? 4.133 -1.868 -9.523 1.00 82.00 88 ALA A O 1
ATOM 698 N N . PHE A 1 89 ? 5.161 0.109 -9.819 1.00 88.56 89 PHE A N 1
ATOM 699 C CA . PHE A 1 89 ? 6.077 -0.027 -8.688 1.00 88.56 89 PHE A CA 1
ATOM 700 C C . PHE A 1 89 ? 5.336 -0.078 -7.349 1.00 88.56 89 PHE A C 1
ATOM 702 O O . PHE A 1 89 ? 5.629 -0.928 -6.509 1.00 88.56 89 PHE A O 1
ATOM 709 N N . THR A 1 90 ? 4.311 0.752 -7.173 1.00 80.44 90 THR A N 1
ATOM 710 C CA . THR A 1 90 ? 3.472 0.766 -5.967 1.00 80.44 90 THR A CA 1
ATOM 711 C C . THR A 1 90 ? 2.786 -0.581 -5.748 1.00 80.44 90 THR A C 1
ATOM 713 O O . THR A 1 90 ? 2.803 -1.129 -4.644 1.00 80.44 90 THR A O 1
ATOM 716 N N . LEU A 1 91 ? 2.238 -1.171 -6.811 1.00 81.69 91 LEU A N 1
ATOM 717 C CA . LEU A 1 91 ? 1.594 -2.486 -6.747 1.00 81.69 91 LEU A CA 1
ATOM 718 C C . LEU A 1 91 ? 2.588 -3.598 -6.393 1.00 81.69 91 LEU A C 1
ATOM 720 O O . LEU A 1 91 ? 2.242 -4.521 -5.652 1.00 81.69 91 LEU A O 1
ATOM 724 N N . ILE A 1 92 ? 3.832 -3.492 -6.870 1.00 86.50 92 ILE A N 1
ATOM 725 C CA . ILE A 1 92 ? 4.923 -4.385 -6.467 1.00 86.50 92 ILE A CA 1
ATOM 726 C C . ILE A 1 92 ? 5.184 -4.258 -4.966 1.00 86.50 92 ILE A C 1
ATOM 728 O O . ILE A 1 92 ? 5.200 -5.272 -4.271 1.00 86.50 92 ILE A O 1
ATOM 732 N N . LEU A 1 93 ? 5.347 -3.037 -4.456 1.00 85.88 93 LEU A N 1
ATOM 733 C CA . LEU A 1 93 ? 5.605 -2.788 -3.038 1.00 85.88 93 LEU A CA 1
ATOM 734 C C . LEU A 1 93 ? 4.493 -3.356 -2.140 1.00 85.88 93 LEU A C 1
ATOM 736 O O . LEU A 1 93 ? 4.786 -4.049 -1.163 1.00 85.88 93 LEU A O 1
ATOM 740 N N . ILE A 1 94 ? 3.226 -3.146 -2.508 1.00 81.69 94 ILE A N 1
ATOM 741 C CA . ILE A 1 94 ? 2.063 -3.707 -1.800 1.00 81.69 94 ILE A CA 1
ATOM 742 C C . ILE A 1 94 ? 2.117 -5.241 -1.773 1.00 81.69 94 ILE A C 1
ATOM 744 O O . ILE A 1 94 ? 1.846 -5.860 -0.741 1.00 81.69 94 ILE A O 1
ATOM 748 N N . GLU A 1 95 ? 2.463 -5.880 -2.891 1.00 82.56 95 GLU A N 1
ATOM 749 C CA . GLU A 1 95 ? 2.524 -7.342 -2.959 1.00 82.56 95 GLU A CA 1
ATOM 750 C C . GLU A 1 95 ? 3.705 -7.919 -2.170 1.00 82.56 95 GLU A C 1
ATOM 752 O O . GLU A 1 95 ? 3.577 -8.955 -1.512 1.00 82.56 95 GLU A O 1
ATOM 757 N N . LEU A 1 96 ? 4.852 -7.239 -2.188 1.00 82.56 96 LEU A N 1
ATOM 758 C CA . LEU A 1 96 ? 6.029 -7.634 -1.417 1.00 82.56 96 LEU A CA 1
ATOM 759 C C . LEU A 1 96 ? 5.734 -7.625 0.087 1.00 82.56 96 LEU A C 1
ATOM 761 O O . LEU A 1 96 ? 6.096 -8.571 0.785 1.00 82.56 96 LEU A O 1
ATOM 765 N N . GLN A 1 97 ? 4.987 -6.632 0.580 1.00 76.00 97 GLN A N 1
ATOM 766 C CA . GLN A 1 97 ? 4.544 -6.615 1.977 1.00 76.00 97 GLN A CA 1
ATOM 767 C C . GLN A 1 97 ? 3.652 -7.802 2.350 1.00 76.00 97 GLN A C 1
ATOM 769 O O . GLN A 1 97 ? 3.682 -8.250 3.499 1.00 76.00 97 GLN A O 1
ATOM 774 N N . ARG A 1 98 ? 2.831 -8.281 1.408 1.00 76.81 98 ARG A N 1
ATOM 775 C CA . 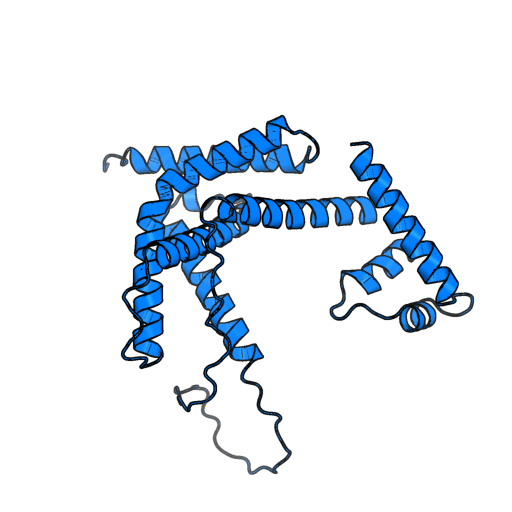ARG A 1 98 ? 1.908 -9.407 1.623 1.00 76.81 98 ARG A CA 1
ATOM 776 C C . ARG A 1 98 ? 2.612 -10.761 1.596 1.00 76.81 98 ARG A C 1
ATOM 778 O O . ARG A 1 98 ? 2.114 -11.708 2.192 1.00 76.81 98 ARG A O 1
ATOM 785 N N . THR A 1 99 ? 3.747 -10.860 0.907 1.00 69.88 99 THR A N 1
ATOM 786 C CA . THR A 1 99 ? 4.443 -12.127 0.612 1.00 69.88 99 THR A CA 1
ATOM 787 C C . THR A 1 99 ? 5.719 -12.339 1.438 1.00 69.88 99 THR A C 1
ATOM 789 O O . THR A 1 99 ? 6.553 -13.183 1.098 1.00 69.88 99 THR A O 1
ATOM 792 N N . THR A 1 100 ? 5.850 -11.620 2.558 1.00 60.69 100 THR A N 1
ATOM 793 C CA . THR A 1 100 ? 7.032 -11.573 3.441 1.00 60.69 100 THR A CA 1
ATOM 794 C C . THR A 1 100 ? 7.541 -12.936 3.913 1.00 60.69 100 THR A C 1
ATOM 796 O O . THR A 1 100 ? 8.736 -13.079 4.147 1.00 60.69 100 THR A O 1
ATOM 799 N N . THR A 1 101 ? 6.690 -13.960 4.009 1.00 58.56 101 THR A N 1
ATOM 800 C CA . THR A 1 101 ? 7.091 -15.280 4.529 1.00 58.56 101 THR A CA 1
ATOM 801 C C . THR A 1 101 ? 7.817 -16.161 3.506 1.00 58.56 101 THR A C 1
ATOM 803 O O . THR A 1 101 ? 8.673 -16.953 3.886 1.00 58.56 101 THR A O 1
ATOM 806 N N . THR A 1 102 ? 7.503 -16.051 2.211 1.00 63.41 102 THR A N 1
ATOM 807 C CA . THR A 1 102 ? 7.992 -17.001 1.187 1.00 63.41 102 THR A CA 1
ATOM 808 C C . THR A 1 102 ? 9.000 -16.410 0.205 1.00 63.41 102 THR A C 1
ATOM 810 O O . THR A 1 102 ? 9.565 -17.157 -0.587 1.00 63.41 102 THR A O 1
ATOM 813 N N . ALA A 1 103 ? 9.219 -15.090 0.240 1.00 74.94 103 ALA A N 1
ATOM 814 C CA . ALA A 1 103 ? 10.171 -14.343 -0.593 1.00 74.94 103 ALA A CA 1
ATOM 815 C C . ALA A 1 103 ? 10.402 -14.909 -2.020 1.00 74.94 103 ALA A C 1
ATOM 817 O O . ALA A 1 103 ? 11.544 -15.163 -2.418 1.00 74.94 103 ALA A O 1
ATOM 818 N N . PRO A 1 104 ? 9.334 -15.138 -2.813 1.00 75.19 104 PRO A N 1
ATOM 819 C CA . PRO A 1 104 ? 9.390 -15.939 -4.043 1.00 75.19 104 PRO A CA 1
ATOM 820 C C . PRO A 1 104 ? 10.314 -15.365 -5.130 1.00 75.19 104 PRO A C 1
ATOM 822 O O . PRO A 1 104 ? 10.796 -16.109 -5.983 1.00 75.19 104 PRO A O 1
ATOM 825 N N . TRP A 1 105 ? 10.621 -14.064 -5.090 1.00 78.12 105 TRP A N 1
ATOM 826 C CA . TRP A 1 105 ? 11.572 -13.436 -6.015 1.00 78.12 105 TRP A CA 1
ATOM 827 C C . TRP A 1 105 ? 13.014 -13.927 -5.816 1.00 78.12 105 TRP A C 1
ATOM 829 O O . TRP A 1 105 ? 13.779 -13.909 -6.777 1.00 78.12 105 TRP A O 1
ATOM 839 N N . ARG A 1 106 ? 13.389 -14.412 -4.619 1.00 80.12 106 ARG A N 1
ATOM 840 C CA . ARG A 1 106 ? 14.733 -14.966 -4.352 1.00 80.12 106 ARG A CA 1
ATOM 841 C C . ARG A 1 106 ? 14.999 -16.220 -5.185 1.00 80.12 106 ARG A C 1
ATOM 843 O O . ARG A 1 106 ? 16.090 -16.400 -5.719 1.00 80.12 106 ARG A O 1
ATOM 850 N N . ALA A 1 107 ? 13.975 -17.061 -5.333 1.00 78.75 107 ALA A N 1
ATOM 851 C CA . ALA A 1 107 ? 14.034 -18.289 -6.120 1.00 78.75 107 ALA A CA 1
ATOM 852 C C . ALA A 1 107 ? 13.784 -18.057 -7.622 1.00 78.75 107 ALA A C 1
ATOM 854 O O . ALA A 1 107 ? 13.989 -18.963 -8.431 1.00 78.75 107 ALA A O 1
ATOM 855 N N . ALA A 1 108 ? 13.348 -16.859 -8.023 1.00 75.19 108 ALA A N 1
ATOM 856 C CA . ALA A 1 108 ? 13.087 -16.557 -9.420 1.00 75.19 108 ALA A CA 1
ATOM 857 C C . ALA A 1 108 ? 14.399 -16.454 -10.215 1.00 75.19 108 ALA A C 1
ATOM 859 O O . ALA A 1 108 ? 15.310 -15.697 -9.873 1.00 75.19 108 ALA A O 1
ATOM 860 N N . THR A 1 109 ? 14.463 -17.162 -11.345 1.00 73.06 109 THR A N 1
ATOM 861 C CA . THR A 1 109 ? 15.560 -17.031 -12.319 1.00 73.06 109 THR A CA 1
ATOM 862 C C . THR A 1 109 ? 15.629 -15.614 -12.901 1.00 73.06 109 THR A C 1
ATOM 864 O O . THR A 1 109 ? 16.706 -15.130 -13.231 1.00 73.06 109 THR A O 1
ATOM 867 N N . ASN A 1 110 ? 14.478 -14.934 -12.991 1.00 74.12 110 ASN A N 1
ATOM 868 C CA . ASN A 1 110 ? 14.350 -13.547 -13.432 1.00 74.12 110 ASN A CA 1
ATOM 869 C C . ASN A 1 110 ? 13.490 -12.747 -12.427 1.00 74.12 110 ASN A C 1
ATOM 871 O O . ASN A 1 110 ? 12.265 -12.690 -12.593 1.00 74.12 110 ASN A O 1
ATOM 875 N N . PRO A 1 111 ? 14.095 -12.144 -11.385 1.00 75.56 111 PRO A N 1
ATOM 876 C CA . PRO A 1 111 ? 13.357 -11.385 -10.375 1.00 75.56 111 PRO A CA 1
ATOM 877 C C . PRO A 1 111 ? 12.673 -10.144 -10.957 1.00 75.56 111 PRO A C 1
ATOM 879 O O . PRO A 1 111 ? 11.524 -9.884 -10.620 1.00 75.56 111 PRO A O 1
ATOM 882 N N . VAL A 1 112 ? 13.298 -9.433 -11.904 1.00 78.25 112 VAL A N 1
ATOM 883 C CA . VAL A 1 112 ? 12.667 -8.290 -12.595 1.00 78.25 112 VAL A CA 1
ATOM 884 C C . VAL A 1 112 ? 11.377 -8.729 -13.289 1.00 78.25 112 VAL A C 1
ATOM 886 O O . VAL A 1 112 ? 10.319 -8.138 -13.090 1.00 78.25 112 VAL A O 1
ATOM 889 N N . GLY A 1 113 ? 11.438 -9.810 -14.071 1.00 70.12 113 GLY A N 1
ATOM 890 C CA . GLY A 1 113 ? 10.277 -10.356 -14.773 1.00 70.12 113 GLY A CA 1
ATOM 891 C C . GLY A 1 113 ? 9.178 -10.851 -13.828 1.00 70.12 113 GLY A C 1
ATOM 892 O O . GLY A 1 113 ? 7.997 -10.740 -14.155 1.00 70.12 113 GLY A O 1
ATOM 893 N N . TYR A 1 114 ? 9.551 -11.363 -12.653 1.00 79.19 114 TYR A N 1
ATOM 894 C CA . TYR A 1 114 ? 8.605 -11.729 -11.600 1.00 79.19 114 TYR A CA 1
ATOM 895 C C . TYR A 1 114 ? 7.862 -10.499 -11.053 1.00 79.19 114 TYR A C 1
ATOM 897 O O . TYR A 1 114 ? 6.633 -10.499 -11.006 1.00 79.19 114 TYR A O 1
ATOM 905 N N . LEU A 1 115 ? 8.582 -9.426 -10.716 1.00 81.06 115 LEU A N 1
ATOM 906 C CA . LEU A 1 115 ? 7.988 -8.194 -10.182 1.00 81.06 115 LEU A CA 1
ATOM 907 C C . LEU A 1 115 ? 7.110 -7.485 -11.222 1.00 81.06 115 LEU A C 1
ATOM 909 O O . LEU A 1 115 ? 5.985 -7.096 -10.924 1.00 81.06 115 LEU A O 1
ATOM 913 N N . VAL A 1 116 ? 7.555 -7.411 -12.479 1.00 77.38 116 VAL A N 1
ATOM 914 C CA . VAL A 1 116 ? 6.730 -6.877 -13.578 1.00 77.38 116 VAL A CA 1
ATOM 915 C C . VAL A 1 116 ? 5.443 -7.692 -13.753 1.00 77.38 116 VAL A C 1
ATOM 917 O O . VAL A 1 116 ? 4.393 -7.129 -14.051 1.00 77.38 116 VAL A O 1
ATOM 920 N N . ARG A 1 117 ? 5.485 -9.015 -13.544 1.00 76.50 117 ARG A N 1
ATOM 921 C CA . ARG A 1 117 ? 4.289 -9.870 -13.606 1.00 76.50 117 ARG A CA 1
ATOM 922 C C . ARG A 1 117 ? 3.314 -9.585 -12.465 1.00 76.50 117 ARG A C 1
ATOM 924 O O . ARG A 1 117 ? 2.112 -9.585 -12.712 1.00 76.50 117 ARG A O 1
ATOM 931 N N . ILE A 1 118 ? 3.816 -9.319 -11.257 1.00 79.56 118 ILE A N 1
ATOM 932 C CA . ILE A 1 118 ? 2.989 -8.860 -10.131 1.00 79.56 118 ILE A CA 1
ATOM 933 C C . ILE A 1 118 ? 2.246 -7.581 -10.516 1.00 79.56 118 ILE A C 1
ATOM 935 O O . ILE A 1 118 ? 1.017 -7.548 -10.431 1.00 79.56 118 ILE A O 1
ATOM 939 N N . ALA A 1 119 ? 2.977 -6.564 -10.984 1.00 77.88 119 ALA A N 1
ATOM 940 C CA . ALA A 1 119 ? 2.379 -5.301 -11.404 1.00 77.88 119 ALA A CA 1
ATOM 941 C C . ALA A 1 119 ? 1.328 -5.520 -12.501 1.00 77.88 119 ALA A C 1
ATOM 943 O O . ALA A 1 119 ? 0.201 -5.048 -12.385 1.00 77.88 119 ALA A O 1
ATOM 944 N N . ALA A 1 120 ? 1.662 -6.310 -13.525 1.00 71.31 120 ALA A N 1
ATOM 945 C CA . ALA A 1 120 ? 0.754 -6.617 -14.622 1.00 71.31 120 ALA A CA 1
ATOM 946 C C . ALA A 1 120 ? -0.548 -7.269 -14.140 1.00 71.31 120 ALA A C 1
ATOM 948 O O . ALA A 1 120 ? -1.620 -6.832 -14.542 1.00 71.31 120 ALA A O 1
ATOM 949 N N . HIS A 1 121 ? -0.479 -8.287 -13.277 1.00 72.38 121 HIS A N 1
ATOM 950 C CA . HIS A 1 121 ? -1.681 -8.932 -12.744 1.00 72.38 121 HIS A CA 1
ATOM 951 C C . HIS A 1 121 ? -2.545 -7.958 -11.943 1.00 72.38 121 HIS A C 1
ATOM 953 O O . HIS A 1 121 ? -3.752 -7.910 -12.158 1.00 72.38 121 HIS A O 1
ATOM 959 N N . ARG A 1 122 ? -1.941 -7.141 -11.073 1.00 76.56 122 ARG A N 1
ATOM 960 C CA . ARG A 1 122 ? -2.684 -6.167 -10.263 1.00 76.56 122 ARG A CA 1
ATOM 961 C C . ARG A 1 122 ? -3.357 -5.096 -11.119 1.00 76.56 122 ARG A C 1
ATOM 963 O O . ARG A 1 122 ? -4.548 -4.865 -10.965 1.00 76.56 122 ARG A O 1
ATOM 970 N N . MET A 1 123 ? -2.648 -4.537 -12.095 1.00 74.50 123 MET A N 1
ATOM 971 C CA . MET A 1 123 ? -3.231 -3.552 -13.013 1.00 74.50 123 MET A CA 1
ATOM 972 C C . MET A 1 123 ? -4.334 -4.141 -13.896 1.00 74.50 123 MET A C 1
ATOM 974 O O . MET A 1 123 ? -5.280 -3.439 -14.247 1.00 74.50 123 MET A O 1
ATOM 978 N N . ILE A 1 124 ? -4.228 -5.420 -14.273 1.00 72.31 124 ILE A N 1
ATOM 979 C CA . ILE A 1 124 ? -5.297 -6.144 -14.972 1.00 72.31 124 ILE A CA 1
ATOM 980 C C . ILE A 1 124 ? -6.522 -6.288 -14.064 1.00 72.31 124 ILE A C 1
ATOM 982 O O . ILE A 1 124 ? -7.629 -5.972 -14.500 1.00 72.31 124 ILE A O 1
ATOM 986 N N . ASP A 1 125 ? -6.331 -6.729 -12.821 1.00 70.00 125 ASP A N 1
ATOM 987 C CA . ASP A 1 125 ? -7.412 -6.869 -11.845 1.00 70.00 125 ASP A CA 1
ATOM 988 C C . ASP A 1 125 ? -8.116 -5.530 -11.602 1.00 70.00 125 ASP A C 1
ATOM 990 O O . ASP A 1 125 ? -9.344 -5.470 -11.644 1.00 70.00 125 ASP A O 1
ATOM 994 N N . ASP A 1 126 ? -7.356 -4.457 -11.383 1.00 67.50 126 ASP A N 1
ATOM 995 C CA . ASP A 1 126 ? -7.891 -3.121 -11.116 1.00 67.50 126 ASP A CA 1
ATOM 996 C C . ASP A 1 126 ? -8.624 -2.561 -12.341 1.00 67.50 126 ASP A C 1
ATOM 998 O O . ASP A 1 126 ? -9.729 -2.028 -12.215 1.00 67.50 126 ASP A O 1
ATOM 1002 N N . TYR A 1 127 ? -8.084 -2.783 -13.545 1.00 67.31 127 TYR A N 1
ATOM 1003 C CA . TYR A 1 127 ? -8.754 -2.443 -14.800 1.00 67.31 127 TYR A CA 1
ATOM 1004 C C . TYR A 1 127 ? -10.102 -3.163 -14.946 1.00 67.31 127 TYR A C 1
ATOM 1006 O O . TYR A 1 127 ? -11.110 -2.522 -15.250 1.00 67.31 127 TYR A O 1
ATOM 1014 N N . TYR A 1 128 ? -10.154 -4.475 -14.697 1.00 65.44 128 TYR A N 1
ATOM 1015 C CA . TYR A 1 128 ? -11.403 -5.232 -14.793 1.00 65.44 128 TYR A CA 1
ATOM 1016 C C . TYR A 1 128 ? -12.392 -4.891 -13.678 1.00 65.44 128 TYR A C 1
ATOM 1018 O O . TYR A 1 128 ? -13.594 -4.834 -13.942 1.00 65.44 128 TYR A O 1
ATOM 1026 N N . ARG A 1 129 ? -11.926 -4.611 -12.456 1.00 64.75 129 ARG A N 1
ATOM 1027 C CA . ARG A 1 129 ? -12.790 -4.128 -11.369 1.00 64.75 129 ARG A CA 1
ATOM 1028 C C . ARG A 1 129 ? -13.434 -2.802 -11.739 1.00 64.75 129 ARG A C 1
ATOM 1030 O O . ARG A 1 129 ? -14.659 -2.707 -11.684 1.00 64.75 129 ARG A O 1
ATOM 1037 N N . ALA A 1 130 ? -12.639 -1.829 -12.183 1.00 58.59 130 ALA A N 1
ATOM 1038 C CA . ALA A 1 130 ? -13.140 -0.539 -12.639 1.00 58.59 130 ALA A CA 1
ATOM 1039 C C . ALA A 1 130 ? -14.144 -0.713 -13.788 1.00 58.59 130 ALA A C 1
ATOM 1041 O O . ALA A 1 130 ? -15.235 -0.150 -13.740 1.00 58.59 130 ALA A O 1
ATOM 1042 N N . TYR A 1 131 ? -13.836 -1.563 -14.769 1.00 55.00 131 TYR A N 1
ATOM 1043 C CA . TYR A 1 131 ? -14.742 -1.851 -15.879 1.00 55.00 131 TYR A CA 1
ATOM 1044 C C . TYR A 1 131 ? -16.067 -2.480 -15.412 1.00 55.00 131 TYR A C 1
ATOM 1046 O O . TYR A 1 131 ? -17.144 -2.042 -15.816 1.00 55.00 131 TYR A O 1
ATOM 1054 N N . SER A 1 132 ? -16.013 -3.464 -14.510 1.00 53.53 132 SER A N 1
ATOM 1055 C CA . SER A 1 132 ? -17.201 -4.142 -13.973 1.00 53.53 132 SER A CA 1
ATOM 1056 C C . SER A 1 132 ? -18.084 -3.235 -13.106 1.00 53.53 132 SER A C 1
ATOM 1058 O O . SER A 1 132 ? -19.304 -3.385 -13.120 1.00 53.53 132 SER A O 1
ATOM 1060 N N . ALA A 1 133 ? -17.491 -2.263 -12.404 1.00 50.69 133 ALA A N 1
ATOM 1061 C CA . ALA A 1 133 ? -18.216 -1.294 -11.585 1.00 50.69 133 ALA A CA 1
ATOM 1062 C C . ALA A 1 133 ? -19.034 -0.303 -12.431 1.00 50.69 133 ALA A C 1
ATOM 1064 O O . ALA A 1 133 ? -20.121 0.097 -12.024 1.00 50.69 133 ALA A O 1
ATOM 1065 N N . HIS A 1 134 ? -18.547 0.040 -13.626 1.00 48.06 134 HIS A N 1
ATOM 1066 C CA . HIS A 1 134 ? -19.224 0.959 -14.548 1.00 48.06 134 HIS A CA 1
ATOM 1067 C C . HIS A 1 134 ? -20.180 0.246 -15.521 1.00 48.06 134 HIS A C 1
ATOM 1069 O O . HIS A 1 134 ? -21.036 0.889 -16.120 1.00 48.06 134 HIS A O 1
ATOM 1075 N N . SER A 1 135 ? -20.087 -1.082 -15.653 1.00 46.03 135 SER A N 1
ATOM 1076 C CA . SER A 1 135 ? -20.855 -1.875 -16.629 1.00 46.03 135 SER A CA 1
ATOM 1077 C C . SER A 1 135 ? -22.097 -2.561 -16.045 1.00 46.03 135 SER A C 1
ATOM 1079 O O . SER A 1 135 ? -22.484 -3.630 -16.515 1.00 46.03 135 SER A O 1
ATOM 1081 N N . ARG A 1 136 ? -22.747 -1.990 -15.022 1.00 37.94 136 ARG A N 1
ATOM 1082 C CA . ARG A 1 136 ? -24.076 -2.453 -14.580 1.00 37.94 136 ARG A CA 1
ATOM 1083 C C . ARG A 1 136 ? -25.171 -1.608 -15.244 1.00 37.94 136 ARG A C 1
ATOM 1085 O O . ARG A 1 136 ? -25.579 -0.604 -14.663 1.00 37.94 136 ARG A O 1
ATOM 1092 N N . PRO A 1 137 ? -25.714 -2.001 -16.412 1.00 42.50 137 PRO A N 1
ATOM 1093 C CA . PRO A 1 137 ? -27.044 -1.546 -16.770 1.00 42.50 137 PRO A CA 1
ATOM 1094 C C . PRO A 1 137 ? -28.016 -2.088 -15.715 1.00 42.50 137 PRO A C 1
ATOM 1096 O O . PRO A 1 137 ? -28.007 -3.281 -15.393 1.00 42.50 137 PRO A O 1
ATOM 1099 N N . GLN A 1 138 ? -28.827 -1.199 -15.139 1.00 39.59 138 GLN A N 1
ATOM 1100 C CA . GLN A 1 138 ? -30.022 -1.594 -14.400 1.00 39.59 138 GLN A CA 1
ATOM 1101 C C . GLN A 1 138 ? -30.813 -2.550 -15.291 1.00 39.59 138 GLN A C 1
ATOM 1103 O O . GLN A 1 138 ? -31.293 -2.172 -16.357 1.00 39.59 138 GLN A O 1
ATOM 1108 N N . ARG A 1 139 ? -30.906 -3.809 -14.863 1.00 34.59 139 ARG A N 1
ATOM 1109 C CA . ARG A 1 139 ? -31.800 -4.792 -15.461 1.00 34.59 139 ARG A CA 1
ATOM 1110 C C . ARG A 1 139 ? -33.217 -4.309 -15.154 1.00 34.59 139 ARG A C 1
ATOM 1112 O O . ARG A 1 139 ? -33.702 -4.507 -14.045 1.00 34.59 139 ARG A O 1
ATOM 1119 N N . THR A 1 140 ? -33.838 -3.604 -16.091 1.00 41.31 140 THR A N 1
ATOM 1120 C CA . THR A 1 140 ? -35.291 -3.496 -16.129 1.00 41.31 140 THR A CA 1
ATOM 1121 C C . THR A 1 140 ? -35.835 -4.883 -16.430 1.00 41.31 140 THR A C 1
ATOM 1123 O O . THR A 1 140 ? -35.363 -5.575 -17.335 1.00 41.31 140 THR A O 1
ATOM 1126 N N . ASP A 1 141 ? -36.779 -5.308 -15.600 1.00 42.50 141 ASP A N 1
ATOM 1127 C CA . ASP A 1 141 ? -37.502 -6.560 -15.734 1.00 42.50 141 ASP A CA 1
ATOM 1128 C C . ASP A 1 141 ? -38.012 -6.744 -17.165 1.00 42.50 141 ASP A C 1
ATOM 1130 O O . ASP A 1 141 ? -38.762 -5.929 -17.703 1.00 42.50 141 ASP A O 1
ATOM 1134 N N . SER A 1 142 ? -37.615 -7.841 -17.795 1.00 38.66 142 SER A N 1
ATOM 1135 C CA . SER A 1 142 ? -38.307 -8.390 -18.954 1.00 38.66 142 SER A CA 1
ATOM 1136 C C . SER A 1 142 ? -38.160 -9.901 -18.910 1.00 38.66 142 SER A C 1
ATOM 1138 O O . SER A 1 142 ? -37.075 -10.444 -18.694 1.00 38.66 142 SER A O 1
ATOM 1140 N N . ALA A 1 143 ? -39.315 -10.547 -18.998 1.00 39.38 143 ALA A N 1
ATOM 1141 C CA . ALA A 1 143 ? -39.543 -11.957 -18.769 1.00 39.38 143 ALA A CA 1
ATOM 1142 C C . ALA A 1 143 ? -38.740 -12.877 -19.710 1.00 39.38 143 ALA A C 1
ATOM 1144 O O . ALA A 1 143 ? -38.415 -12.524 -20.840 1.00 39.38 143 ALA A O 1
ATOM 1145 N N . LEU A 1 144 ? -38.468 -14.074 -19.184 1.00 38.19 144 LEU A N 1
ATOM 1146 C CA . LEU A 1 144 ? -37.954 -15.298 -19.820 1.00 38.19 144 LEU A CA 1
ATOM 1147 C C . LEU A 1 144 ? -38.537 -15.575 -21.233 1.00 38.19 144 LEU A C 1
ATOM 1149 O O . LEU A 1 144 ? -39.666 -15.177 -21.519 1.00 38.19 144 LEU A O 1
ATOM 1153 N N . PRO A 1 145 ? -37.816 -16.332 -22.088 1.00 40.72 145 PRO A N 1
ATOM 1154 C CA . PRO A 1 145 ? -37.923 -17.790 -21.997 1.00 40.72 145 PRO A CA 1
ATOM 1155 C C . PRO A 1 145 ? -36.587 -18.544 -21.969 1.00 40.72 145 PRO A C 1
ATOM 1157 O O . PRO A 1 145 ? -35.604 -18.203 -22.619 1.00 40.72 145 PRO A O 1
ATOM 1160 N N . THR A 1 146 ? -36.633 -19.611 -21.184 1.00 49.09 146 THR A N 1
ATOM 1161 C CA . THR A 1 146 ? -35.736 -20.757 -21.068 1.00 49.09 146 THR A CA 1
ATOM 1162 C C . THR A 1 146 ? -35.400 -21.384 -22.426 1.00 49.09 146 THR A C 1
ATOM 1164 O O . THR A 1 146 ? -36.306 -21.850 -23.105 1.00 49.09 146 THR A O 1
ATOM 1167 N N . ASP A 1 147 ? -34.124 -21.400 -22.813 1.00 41.16 147 ASP A N 1
ATOM 1168 C CA . ASP A 1 147 ? -33.355 -22.590 -23.228 1.00 41.16 147 ASP A CA 1
ATOM 1169 C C . ASP A 1 147 ? -31.990 -22.176 -23.804 1.00 41.16 147 ASP A C 1
ATOM 1171 O O . ASP A 1 147 ? -31.817 -21.055 -24.273 1.00 41.16 147 ASP A O 1
ATOM 1175 N N . TYR A 1 148 ? -31.039 -23.112 -23.773 1.00 36.28 148 TYR A N 1
ATOM 1176 C CA . TYR A 1 148 ? -29.604 -23.011 -24.089 1.00 36.28 148 TYR A CA 1
ATOM 1177 C C . TYR A 1 148 ? -28.676 -22.630 -22.930 1.00 36.28 148 TYR A C 1
ATOM 1179 O O . TYR A 1 148 ? -28.267 -21.489 -22.721 1.00 36.28 148 TYR A O 1
ATOM 1187 N N . ALA A 1 149 ? -28.258 -23.681 -22.225 1.00 39.66 149 ALA A N 1
ATOM 1188 C CA . ALA A 1 149 ? -26.978 -23.732 -21.542 1.00 39.66 149 ALA A CA 1
ATOM 1189 C C . ALA A 1 149 ? -25.838 -23.765 -22.577 1.00 39.66 149 ALA A C 1
ATOM 1191 O O . ALA A 1 149 ? -25.613 -24.785 -23.225 1.00 39.66 149 ALA A O 1
ATOM 1192 N N . ASP A 1 150 ? -25.101 -22.663 -22.694 1.00 33.06 150 ASP A N 1
ATOM 1193 C CA . ASP A 1 150 ? -23.760 -22.632 -23.281 1.00 33.06 150 ASP A CA 1
ATOM 1194 C C . ASP A 1 150 ? -22.844 -21.838 -22.329 1.00 33.06 150 ASP A C 1
ATOM 1196 O O . ASP A 1 150 ? -23.007 -20.621 -22.191 1.00 33.06 150 ASP A O 1
ATOM 1200 N N . PRO A 1 151 ? -21.923 -22.480 -21.585 1.00 36.38 151 PRO A N 1
ATOM 1201 C CA . PRO A 1 151 ? -21.026 -21.784 -20.680 1.00 36.38 151 PRO A CA 1
ATOM 1202 C C . PRO A 1 151 ? -19.749 -21.396 -21.430 1.00 36.38 151 PRO A C 1
ATOM 1204 O O . PRO A 1 151 ? -18.664 -21.887 -21.132 1.00 36.38 151 PRO A O 1
ATOM 1207 N N . THR A 1 152 ? -19.854 -20.486 -22.394 1.00 34.53 152 THR A N 1
ATOM 1208 C CA . THR A 1 152 ? -18.688 -19.738 -22.876 1.00 34.53 152 THR A CA 1
ATOM 1209 C C . THR A 1 152 ? -19.050 -18.266 -23.053 1.00 34.53 152 THR A C 1
ATOM 1211 O O . THR A 1 152 ? -19.861 -17.934 -23.915 1.00 34.53 152 THR A O 1
ATOM 1214 N N . PRO A 1 153 ? -18.460 -17.328 -22.287 1.00 37.12 153 PRO A N 1
ATOM 1215 C CA . PRO A 1 153 ? -18.585 -15.923 -22.629 1.00 37.12 153 PRO A CA 1
ATOM 1216 C C . PRO A 1 153 ? -17.707 -15.662 -23.860 1.00 37.12 153 PRO A C 1
ATOM 1218 O O . PRO A 1 153 ? -16.522 -15.346 -23.760 1.00 37.12 153 PRO A O 1
ATOM 1221 N N . ARG A 1 154 ? -18.292 -15.832 -25.051 1.00 32.12 154 ARG A N 1
ATOM 1222 C CA . ARG A 1 154 ? -17.769 -15.255 -26.289 1.00 32.12 154 ARG A CA 1
ATOM 1223 C C . ARG A 1 154 ? -17.950 -13.743 -26.207 1.00 32.12 154 ARG A C 1
ATOM 1225 O O . ARG A 1 154 ? -19.064 -13.241 -26.104 1.00 32.12 154 ARG A O 1
ATOM 1232 N N . TYR A 1 155 ? -16.817 -13.050 -26.226 1.00 37.12 155 TYR A N 1
ATOM 1233 C CA . TYR A 1 155 ? -16.673 -11.605 -26.337 1.00 37.12 155 TYR A CA 1
ATOM 1234 C C . TYR A 1 155 ? -17.701 -10.986 -27.297 1.00 37.12 155 TYR A C 1
ATOM 1236 O O . TYR A 1 155 ? -17.607 -11.165 -28.509 1.00 37.12 155 TYR A O 1
ATOM 1244 N N . ALA A 1 156 ? -18.632 -10.205 -26.751 1.00 27.08 156 ALA A N 1
ATOM 1245 C CA . ALA A 1 156 ? -19.438 -9.253 -27.502 1.00 27.08 156 ALA A CA 1
ATOM 1246 C C . ALA A 1 156 ? -19.077 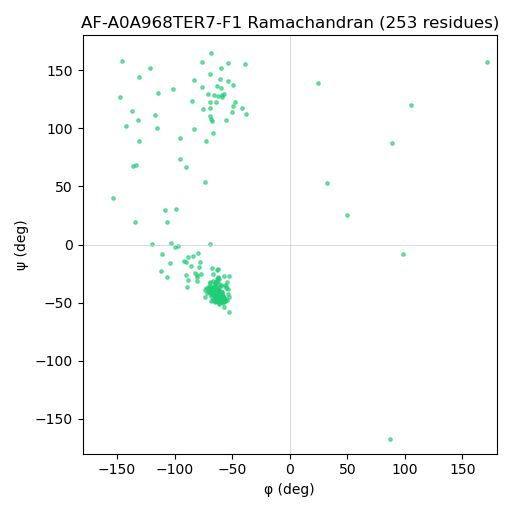-7.845 -27.014 1.00 27.08 156 ALA A C 1
ATOM 1248 O O . ALA A 1 156 ? -19.486 -7.407 -25.942 1.00 27.08 156 ALA A O 1
ATOM 1249 N N . PHE A 1 157 ? -18.238 -7.169 -27.797 1.00 32.75 157 PHE A N 1
ATOM 1250 C CA . PHE A 1 157 ? -17.937 -5.749 -27.663 1.00 32.75 157 PHE A CA 1
ATOM 1251 C C . PHE A 1 157 ? -19.123 -4.943 -28.208 1.00 32.75 157 PHE A C 1
ATOM 1253 O O . PHE A 1 157 ? -19.386 -4.998 -29.407 1.00 32.75 157 PHE A O 1
ATOM 1260 N N . GLN A 1 158 ? -19.787 -4.157 -27.359 1.00 27.64 158 GLN A N 1
ATOM 1261 C CA . GLN A 1 158 ? -20.608 -3.014 -27.770 1.00 27.64 158 GLN A CA 1
ATOM 1262 C C . GLN A 1 158 ? -20.445 -1.869 -26.752 1.00 27.64 158 GLN A C 1
ATOM 1264 O O . GLN A 1 158 ? -20.946 -1.934 -25.640 1.00 27.64 158 GLN A O 1
ATOM 1269 N N . SER A 1 159 ? -19.632 -0.890 -27.167 1.00 36.25 159 SER A N 1
ATOM 1270 C CA . SER A 1 159 ? -19.751 0.578 -27.046 1.00 36.25 159 SER A CA 1
ATOM 1271 C C . SER A 1 159 ? -20.588 1.226 -25.919 1.00 36.25 159 SER A C 1
ATOM 1273 O O . SER A 1 159 ? -21.749 0.877 -25.740 1.00 36.25 159 SER A O 1
ATOM 1275 N N . GLN A 1 160 ? -20.013 2.320 -25.369 1.00 30.48 160 GLN A N 1
ATOM 1276 C CA . GLN A 1 160 ? -20.532 3.406 -24.490 1.00 30.48 160 GLN A CA 1
ATOM 1277 C C . GLN A 1 160 ? -20.054 3.265 -23.026 1.00 30.48 160 GLN A C 1
ATOM 1279 O O . GLN A 1 160 ? -20.292 2.238 -22.413 1.00 30.48 160 GLN A O 1
ATOM 1284 N N . SER A 1 161 ? -19.330 4.189 -22.377 1.00 29.50 161 SER A N 1
ATOM 1285 C CA . SER A 1 161 ? -19.127 5.640 -22.543 1.00 29.50 161 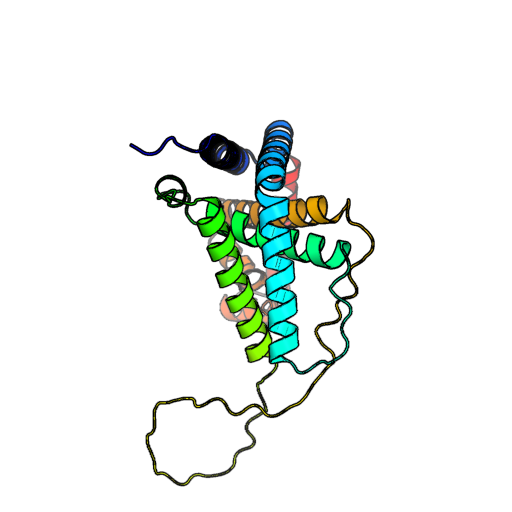SER A CA 1
ATOM 1286 C C . SER A 1 161 ? -17.694 6.084 -22.177 1.00 29.50 161 SER A C 1
ATOM 1288 O O . SER A 1 161 ? -16.991 5.417 -21.420 1.00 29.50 161 SER A O 1
ATOM 1290 N N . LEU A 1 162 ? -17.285 7.240 -22.707 1.00 37.34 162 LEU A N 1
ATOM 1291 C CA . LEU A 1 162 ? -15.904 7.663 -22.952 1.00 37.34 162 LEU A CA 1
ATOM 1292 C C . LEU A 1 162 ? -15.371 8.776 -22.012 1.00 37.34 162 LEU A C 1
ATOM 1294 O O . LEU A 1 162 ? -14.500 9.515 -22.444 1.00 37.34 162 LEU A O 1
ATOM 1298 N N . ASP A 1 163 ? -15.820 8.899 -20.755 1.00 29.08 163 ASP A N 1
ATOM 1299 C CA . ASP A 1 163 ? -15.478 10.081 -19.917 1.00 29.08 163 ASP A CA 1
ATOM 1300 C C . ASP A 1 163 ? -14.711 9.817 -18.601 1.00 29.08 163 ASP A C 1
ATOM 1302 O O . ASP A 1 163 ? -14.390 10.758 -17.883 1.00 29.08 163 ASP A O 1
ATOM 1306 N N . ALA A 1 164 ? -14.360 8.575 -18.247 1.00 34.31 164 ALA A N 1
ATOM 1307 C CA . ALA A 1 164 ? -13.856 8.283 -16.889 1.00 34.31 164 ALA A CA 1
ATOM 1308 C C . ALA A 1 164 ? -12.331 8.071 -16.742 1.00 34.31 164 ALA A C 1
ATOM 1310 O O . ALA A 1 164 ? -11.876 7.755 -15.645 1.00 34.31 164 ALA A O 1
ATOM 1311 N N . LEU A 1 165 ? -11.520 8.187 -17.803 1.00 30.88 165 LEU A N 1
ATOM 1312 C CA . LEU A 1 165 ? -10.091 7.804 -17.747 1.00 30.88 165 LEU A CA 1
ATOM 1313 C C . LEU A 1 165 ? -9.104 8.807 -18.363 1.00 30.88 165 LEU A C 1
ATOM 1315 O O . LEU A 1 165 ? -7.953 8.461 -18.620 1.00 30.88 165 LEU A O 1
ATOM 1319 N N . THR A 1 166 ? -9.512 10.060 -18.527 1.00 32.97 166 THR A N 1
ATOM 1320 C CA . THR A 1 166 ? -8.588 11.203 -18.542 1.00 32.97 166 THR A CA 1
ATOM 1321 C C . THR A 1 166 ? -8.547 11.785 -17.137 1.00 32.97 166 THR A C 1
ATOM 1323 O O . THR A 1 166 ? -9.126 12.828 -16.861 1.00 32.97 166 THR A O 1
ATOM 1326 N N . TYR A 1 167 ? -7.887 11.075 -16.219 1.00 34.91 167 TYR A N 1
ATOM 1327 C CA . TYR A 1 167 ? -7.321 11.757 -15.062 1.00 34.91 167 TYR A CA 1
ATOM 1328 C C . TYR A 1 167 ? -6.204 12.635 -15.628 1.00 34.91 167 TYR A C 1
ATOM 1330 O O . TYR A 1 167 ? -5.186 12.119 -16.091 1.00 34.91 167 TYR A O 1
ATOM 1338 N N . GLU A 1 168 ? -6.438 13.944 -15.692 1.00 30.44 168 GLU A N 1
ATOM 1339 C CA . GLU A 1 168 ? -5.361 14.918 -15.833 1.00 30.44 168 GLU A CA 1
ATOM 1340 C C . GLU A 1 168 ? -4.396 14.660 -14.673 1.00 30.44 168 GLU A C 1
ATOM 1342 O O . GLU A 1 168 ? -4.738 14.873 -13.508 1.00 30.44 168 GLU A O 1
ATOM 1347 N N . LEU A 1 169 ? -3.230 14.087 -14.975 1.00 36.97 169 LEU A N 1
ATOM 1348 C CA . LEU A 1 169 ? -2.176 13.949 -13.984 1.00 36.97 169 LEU A CA 1
ATOM 1349 C C . LEU A 1 169 ? -1.636 15.352 -13.683 1.00 36.97 169 LEU A C 1
ATOM 1351 O O . LEU A 1 169 ? -1.206 16.025 -14.622 1.00 36.97 169 LEU A O 1
ATOM 1355 N N . PRO A 1 170 ? -1.655 15.806 -12.416 1.00 33.81 170 PRO A N 1
ATOM 1356 C CA . PRO A 1 170 ? -1.012 17.053 -12.038 1.00 33.81 170 PRO A CA 1
ATOM 1357 C C . PRO A 1 170 ? 0.491 16.981 -12.325 1.00 33.81 170 PRO A C 1
ATOM 1359 O O . PRO A 1 170 ? 1.130 15.950 -12.118 1.00 33.81 170 PRO A O 1
ATOM 1362 N N . ASP A 1 171 ? 1.040 18.101 -12.775 1.00 35.88 171 ASP A N 1
ATOM 1363 C CA . ASP A 1 171 ? 2.410 18.301 -13.258 1.00 35.88 171 ASP A CA 1
ATOM 1364 C C . ASP A 1 171 ? 3.457 18.319 -12.116 1.00 35.88 171 ASP A C 1
ATOM 1366 O O . ASP A 1 171 ? 4.188 19.293 -11.921 1.00 35.88 171 ASP A O 1
ATOM 1370 N N . HIS A 1 172 ? 3.485 17.277 -11.274 1.00 33.31 172 HIS A N 1
ATOM 1371 C CA . HIS A 1 172 ? 4.338 17.201 -10.079 1.00 33.31 172 HIS A CA 1
ATOM 1372 C C . HIS A 1 172 ? 5.052 15.842 -9.967 1.00 33.31 172 HIS A C 1
ATOM 1374 O O . HIS A 1 172 ? 4.796 15.032 -9.074 1.00 33.31 172 HIS A O 1
ATOM 1380 N N . THR A 1 173 ? 5.994 15.588 -10.874 1.00 43.16 173 THR A N 1
ATOM 1381 C CA . THR A 1 173 ? 6.819 14.363 -10.914 1.00 43.16 173 THR A CA 1
ATOM 1382 C C . THR A 1 173 ? 7.716 14.178 -9.679 1.00 43.16 173 THR A C 1
ATOM 1384 O O . THR A 1 173 ? 8.037 13.047 -9.323 1.00 43.16 173 THR A O 1
ATOM 1387 N N . ALA A 1 174 ? 8.034 15.248 -8.940 1.00 39.25 174 ALA A N 1
ATOM 1388 C CA . ALA A 1 174 ? 8.748 15.167 -7.658 1.00 39.25 174 ALA A CA 1
ATOM 1389 C C . ALA A 1 174 ? 7.837 14.847 -6.448 1.00 39.25 174 ALA A C 1
ATOM 1391 O O . ALA A 1 174 ? 8.308 14.264 -5.472 1.00 39.25 174 ALA A O 1
ATOM 1392 N N . ASP A 1 175 ? 6.537 15.162 -6.517 1.00 42.19 175 ASP A N 1
ATOM 1393 C CA . ASP A 1 175 ? 5.586 14.934 -5.416 1.00 42.19 175 ASP A CA 1
ATOM 1394 C C . ASP A 1 175 ? 4.887 13.575 -5.493 1.00 42.19 175 ASP A C 1
ATOM 1396 O O . ASP A 1 175 ? 4.308 13.133 -4.506 1.00 42.19 175 ASP A O 1
ATOM 1400 N N . HIS A 1 176 ? 4.945 12.858 -6.618 1.00 37.34 176 HIS A N 1
ATOM 1401 C CA . HIS A 1 176 ? 4.238 11.581 -6.745 1.00 37.34 176 HIS A CA 1
ATOM 1402 C C . HIS A 1 176 ? 4.872 10.432 -5.956 1.00 37.34 176 HIS A C 1
ATOM 1404 O O . HIS A 1 176 ? 4.141 9.650 -5.351 1.00 37.34 176 HIS A O 1
ATOM 1410 N N . ALA A 1 177 ? 6.204 10.345 -5.884 1.00 37.50 177 ALA A N 1
ATOM 1411 C CA . ALA A 1 177 ? 6.872 9.386 -5.002 1.00 37.50 177 ALA A CA 1
ATOM 1412 C C . ALA A 1 177 ? 6.562 9.687 -3.524 1.00 37.50 177 ALA A C 1
ATOM 1414 O O . ALA A 1 177 ? 6.252 8.770 -2.765 1.00 37.50 177 ALA A O 1
ATOM 1415 N N . THR A 1 178 ? 6.546 10.969 -3.147 1.00 38.72 178 THR A N 1
ATOM 1416 C CA . THR A 1 178 ? 6.119 11.446 -1.823 1.00 38.72 178 THR A CA 1
ATOM 1417 C C . THR A 1 178 ? 4.660 11.085 -1.554 1.00 38.72 178 THR A C 1
ATOM 1419 O O . THR A 1 178 ? 4.367 10.512 -0.516 1.00 38.72 178 THR A O 1
ATOM 1422 N N . HIS A 1 179 ? 3.759 11.294 -2.514 1.00 40.56 179 HIS A N 1
ATOM 1423 C CA . HIS A 1 179 ? 2.340 10.959 -2.404 1.00 40.56 179 HIS A CA 1
ATOM 1424 C C . HIS A 1 179 ? 2.092 9.444 -2.297 1.00 40.56 179 HIS A C 1
ATOM 1426 O O . HIS A 1 179 ? 1.225 8.992 -1.555 1.00 40.56 179 HIS A O 1
ATOM 1432 N N . ILE A 1 180 ? 2.877 8.626 -3.001 1.00 43.09 180 ILE A N 1
ATOM 1433 C CA . ILE A 1 180 ? 2.828 7.158 -2.924 1.00 43.09 180 ILE A CA 1
ATOM 1434 C C . ILE A 1 180 ? 3.361 6.669 -1.570 1.00 43.09 180 ILE A C 1
ATOM 1436 O O . ILE A 1 180 ? 2.770 5.776 -0.957 1.00 43.09 180 ILE A O 1
ATOM 1440 N N . ILE A 1 181 ? 4.441 7.274 -1.068 1.00 45.47 181 ILE A N 1
ATOM 1441 C CA . ILE A 1 181 ? 4.965 7.024 0.281 1.00 45.47 181 ILE A CA 1
ATOM 1442 C C . ILE A 1 181 ? 3.949 7.475 1.333 1.00 45.47 181 ILE A C 1
ATOM 1444 O O . ILE A 1 181 ? 3.724 6.743 2.288 1.00 45.47 181 ILE A O 1
ATOM 1448 N N . GLU A 1 182 ? 3.268 8.603 1.134 1.00 46.69 182 GLU A N 1
ATOM 1449 C CA . GLU A 1 182 ? 2.169 9.083 1.975 1.00 46.69 182 GLU A CA 1
ATOM 1450 C C . GLU A 1 182 ? 0.978 8.124 1.963 1.00 46.69 182 GLU A C 1
ATOM 1452 O O . GLU A 1 182 ? 0.400 7.878 3.018 1.00 46.69 182 GLU A O 1
ATOM 1457 N N . GLN A 1 183 ? 0.630 7.526 0.818 1.00 43.47 183 GLN A N 1
ATOM 1458 C CA . GLN A 1 183 ? -0.428 6.515 0.725 1.00 43.47 183 GLN A CA 1
ATOM 1459 C C . GLN A 1 183 ? -0.032 5.194 1.408 1.00 43.47 183 GLN A C 1
ATOM 1461 O O . GLN A 1 183 ? -0.845 4.595 2.119 1.00 43.47 183 GLN A O 1
ATOM 1466 N N . LEU A 1 184 ? 1.221 4.748 1.263 1.00 45.56 184 LEU A N 1
ATOM 1467 C CA . LEU A 1 184 ? 1.761 3.589 1.988 1.00 45.56 184 LEU A CA 1
ATOM 1468 C C . LEU A 1 184 ? 1.863 3.864 3.498 1.00 45.56 184 LEU A C 1
ATOM 1470 O O . LEU A 1 184 ? 1.542 2.996 4.316 1.00 45.56 184 LEU A O 1
ATOM 1474 N N . ASP A 1 185 ? 2.239 5.081 3.882 1.00 53.62 185 ASP A N 1
ATOM 1475 C CA . ASP A 1 185 ? 2.216 5.576 5.255 1.00 53.62 185 ASP A CA 1
ATOM 1476 C C . ASP A 1 185 ? 0.794 5.671 5.786 1.00 53.62 185 ASP A C 1
ATOM 1478 O O . ASP A 1 185 ? 0.572 5.373 6.953 1.00 53.62 185 ASP A O 1
ATOM 1482 N N . GLN A 1 186 ? -0.178 6.052 4.963 1.00 56.84 186 GLN A N 1
ATOM 1483 C CA . GLN A 1 186 ? -1.581 6.116 5.343 1.00 56.84 186 GLN A CA 1
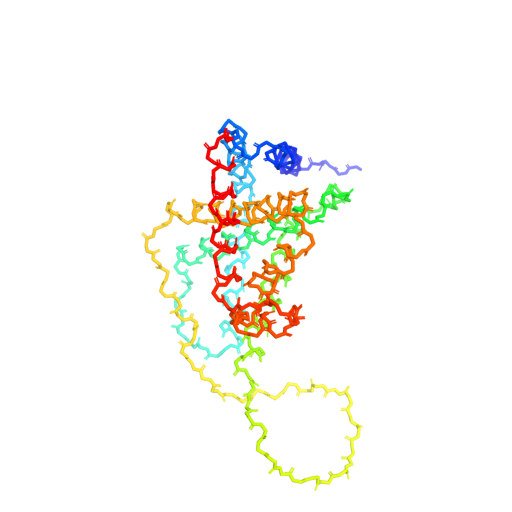ATOM 1484 C C . GLN A 1 186 ? -2.127 4.709 5.577 1.00 56.84 186 GLN A C 1
ATOM 1486 O O . GLN A 1 186 ? -2.762 4.479 6.602 1.00 56.84 186 GLN A O 1
ATOM 1491 N N . ALA A 1 187 ? -1.823 3.739 4.710 1.00 56.22 187 ALA A N 1
ATOM 1492 C CA . ALA A 1 187 ? -2.178 2.337 4.927 1.00 56.22 187 ALA A CA 1
ATOM 1493 C C . ALA A 1 187 ? -1.509 1.767 6.193 1.00 56.22 187 ALA A C 1
ATOM 1495 O O . ALA A 1 187 ? -2.159 1.083 6.988 1.00 56.22 187 ALA A O 1
ATOM 1496 N N . THR A 1 188 ? -0.239 2.109 6.430 1.00 62.22 188 THR A N 1
ATOM 1497 C CA . THR A 1 188 ? 0.511 1.702 7.629 1.00 62.22 188 THR A CA 1
ATOM 1498 C C . THR A 1 188 ? -0.048 2.364 8.893 1.00 62.22 188 THR A C 1
ATOM 1500 O O . THR A 1 188 ? -0.257 1.686 9.899 1.00 62.22 188 THR A O 1
ATOM 1503 N N . ARG A 1 189 ? -0.386 3.658 8.842 1.00 66.00 189 ARG A N 1
ATOM 1504 C CA . ARG A 1 189 ? -1.039 4.403 9.931 1.00 66.00 189 ARG A CA 1
ATOM 1505 C C . ARG A 1 189 ? -2.430 3.858 10.215 1.00 66.00 189 ARG A C 1
ATOM 1507 O O . ARG A 1 189 ? -2.758 3.653 11.374 1.00 66.00 189 ARG A O 1
ATOM 1514 N N . LEU A 1 190 ? -3.233 3.561 9.194 1.00 73.38 190 LEU A N 1
ATOM 1515 C CA . LEU A 1 190 ? -4.550 2.942 9.366 1.00 73.38 190 LEU A CA 1
ATOM 1516 C C . LEU A 1 190 ? -4.433 1.553 10.000 1.00 73.38 190 LEU A C 1
ATOM 1518 O O . LEU A 1 190 ? -5.230 1.212 10.874 1.00 73.38 190 LEU A O 1
ATOM 1522 N N . HIS A 1 191 ? -3.420 0.771 9.621 1.00 71.56 191 HIS A N 1
ATOM 1523 C CA . HIS A 1 191 ? -3.132 -0.507 10.265 1.00 71.56 191 HIS A CA 1
ATOM 1524 C C . HIS A 1 191 ? -2.716 -0.327 11.734 1.00 71.56 191 HIS A C 1
ATOM 1526 O O . HIS A 1 191 ? -3.243 -1.020 12.601 1.00 71.56 191 HIS A O 1
ATOM 1532 N N . ALA A 1 192 ? -1.820 0.619 12.034 1.00 71.38 192 ALA A N 1
ATOM 1533 C CA . ALA A 1 192 ? -1.389 0.926 13.398 1.00 71.38 192 ALA A CA 1
ATOM 1534 C C . ALA A 1 192 ? -2.554 1.426 14.270 1.00 71.38 192 ALA A C 1
ATOM 1536 O O . ALA A 1 192 ? -2.738 0.949 15.388 1.00 71.38 192 ALA A O 1
ATOM 1537 N N . ILE A 1 193 ? -3.397 2.316 13.737 1.00 78.38 193 ILE A N 1
ATOM 1538 C CA . ILE A 1 193 ? -4.622 2.802 14.383 1.00 78.38 193 ILE A CA 1
ATOM 1539 C C . ILE A 1 193 ? -5.567 1.635 14.681 1.00 78.38 193 ILE A C 1
ATOM 1541 O O . ILE A 1 193 ? -6.076 1.515 15.795 1.00 78.38 193 ILE A O 1
ATOM 1545 N N . ARG A 1 194 ? -5.772 0.735 13.713 1.00 82.19 194 ARG A N 1
ATOM 1546 C CA . ARG A 1 194 ? -6.620 -0.446 13.896 1.00 82.19 194 ARG A CA 1
ATOM 1547 C C . ARG A 1 194 ? -6.062 -1.390 14.962 1.00 82.19 194 ARG A C 1
ATOM 1549 O O . ARG A 1 194 ? -6.837 -1.870 15.784 1.00 82.19 194 ARG A O 1
ATOM 1556 N N . ALA A 1 195 ? -4.753 -1.633 14.967 1.00 78.06 195 ALA A N 1
ATOM 1557 C CA . ALA A 1 195 ? -4.089 -2.463 15.970 1.00 78.06 195 ALA A CA 1
ATOM 1558 C C . ALA A 1 195 ? -4.213 -1.853 17.377 1.00 78.06 195 ALA A C 1
ATOM 1560 O O . ALA A 1 195 ? -4.615 -2.544 18.313 1.00 78.06 195 ALA A O 1
ATOM 1561 N N . TYR A 1 196 ? -3.976 -0.544 17.509 1.00 86.56 196 TYR A N 1
ATOM 1562 C CA . TYR A 1 196 ? -4.199 0.200 18.750 1.00 86.56 196 TYR A CA 1
ATOM 1563 C C . TYR A 1 196 ? -5.644 0.050 19.239 1.00 86.56 196 TYR A C 1
ATOM 1565 O O . TYR A 1 196 ? -5.880 -0.270 20.405 1.00 86.56 196 TYR A O 1
ATOM 1573 N N . TRP A 1 197 ? -6.627 0.214 18.350 1.00 90.56 197 TRP A N 1
ATOM 1574 C CA . TRP A 1 197 ? -8.036 0.061 18.704 1.00 90.56 197 TRP A CA 1
ATOM 1575 C C . TRP A 1 197 ? -8.393 -1.350 19.162 1.00 90.56 197 TRP A C 1
ATOM 1577 O O . TRP A 1 197 ? -9.129 -1.495 20.134 1.00 90.56 197 TRP A O 1
ATOM 1587 N N . GLN A 1 198 ? -7.853 -2.381 18.512 1.00 86.56 198 GLN A N 1
ATOM 1588 C CA . GLN A 1 198 ? -8.072 -3.776 18.904 1.00 86.56 198 GLN A CA 1
ATOM 1589 C C . GLN A 1 198 ? -7.518 -4.098 20.296 1.00 86.56 198 GLN A C 1
ATOM 1591 O O . GLN A 1 198 ? -8.075 -4.947 20.986 1.00 86.56 198 GLN A O 1
ATOM 1596 N N . GLN A 1 199 ? -6.436 -3.436 20.707 1.00 87.06 199 GLN A N 1
ATOM 1597 C CA . GLN A 1 199 ? -5.780 -3.685 21.992 1.00 87.06 199 GLN A CA 1
ATOM 1598 C C . GLN A 1 199 ? -6.358 -2.848 23.140 1.00 87.06 199 GLN A C 1
ATOM 1600 O O . GLN A 1 199 ? -6.329 -3.285 24.287 1.00 87.06 199 GLN A O 1
ATOM 1605 N N . THR A 1 200 ? -6.854 -1.640 22.855 1.00 89.06 200 THR A N 1
ATOM 1606 C CA . THR A 1 200 ? -7.173 -0.645 23.897 1.00 89.06 200 THR A CA 1
ATOM 1607 C C . THR A 1 200 ? -8.657 -0.347 24.066 1.00 89.06 200 THR A C 1
ATOM 1609 O O . THR A 1 200 ? -9.066 0.123 25.133 1.00 89.06 200 THR A O 1
ATOM 1612 N N . LEU A 1 201 ? -9.483 -0.588 23.045 1.00 90.69 201 LEU A N 1
ATOM 1613 C CA . LEU A 1 201 ? -10.914 -0.324 23.136 1.00 90.69 201 LEU A CA 1
ATOM 1614 C C . LEU A 1 201 ? -11.639 -1.491 23.803 1.00 90.69 201 LEU A C 1
ATOM 1616 O O . LEU A 1 201 ? -11.356 -2.660 23.553 1.00 90.69 201 LEU A O 1
ATOM 1620 N N . ASN A 1 202 ? -12.636 -1.168 24.627 1.00 92.50 202 ASN A N 1
ATOM 1621 C CA . ASN A 1 202 ? -13.591 -2.173 25.086 1.00 92.50 202 ASN A CA 1
ATOM 1622 C C . ASN A 1 202 ? -14.473 -2.650 23.916 1.00 92.50 202 ASN A C 1
ATOM 1624 O O . ASN A 1 202 ? -14.568 -1.995 22.876 1.00 92.50 202 ASN A O 1
ATOM 1628 N N . THR A 1 203 ? -15.166 -3.773 24.105 1.00 91.31 203 THR A N 1
ATOM 1629 C CA . THR A 1 203 ? -15.975 -4.426 23.063 1.00 91.31 203 THR A CA 1
ATOM 1630 C C . THR A 1 203 ? -16.993 -3.495 22.400 1.00 91.31 203 THR A C 1
ATOM 1632 O O . THR A 1 203 ? -17.176 -3.559 21.187 1.00 91.31 203 THR A O 1
ATOM 1635 N N . ILE A 1 204 ? -17.631 -2.607 23.166 1.00 92.00 204 ILE A N 1
ATOM 1636 C CA . ILE A 1 204 ? -18.658 -1.697 22.642 1.00 92.00 204 ILE A CA 1
ATOM 1637 C C . ILE A 1 204 ? -18.021 -0.585 21.805 1.00 92.00 204 ILE A C 1
ATOM 1639 O O . ILE A 1 204 ? -18.475 -0.291 20.702 1.00 92.00 204 ILE A O 1
ATOM 1643 N N . ASP A 1 205 ? -16.942 0.016 22.302 1.00 91.19 205 ASP A N 1
ATOM 1644 C CA . ASP A 1 205 ? -16.202 1.055 21.587 1.00 91.19 205 ASP A CA 1
ATOM 1645 C C . ASP A 1 205 ? -15.603 0.500 20.283 1.00 91.19 205 ASP A C 1
ATOM 1647 O O . ASP A 1 205 ? -15.658 1.161 19.246 1.00 91.19 205 ASP A O 1
ATOM 1651 N N . TRP A 1 206 ? -15.129 -0.749 20.299 1.00 90.31 206 TRP A N 1
ATOM 1652 C CA . TRP A 1 206 ? -14.683 -1.454 19.099 1.00 90.31 206 TRP A CA 1
ATOM 1653 C C . TRP A 1 206 ? -15.808 -1.652 18.072 1.00 90.31 206 TRP A C 1
ATOM 1655 O O . TRP A 1 206 ? -15.612 -1.363 16.891 1.00 90.31 206 TRP A O 1
ATOM 1665 N N . GLN A 1 207 ? -16.999 -2.085 18.503 1.00 90.25 207 GLN A N 1
ATOM 1666 C CA . GLN A 1 207 ? -18.168 -2.241 17.624 1.00 90.25 207 GLN A CA 1
ATOM 1667 C C . GLN A 1 207 ? -18.579 -0.915 16.971 1.00 90.25 207 GLN A C 1
ATOM 1669 O O . GLN A 1 207 ? -18.829 -0.872 15.765 1.00 90.25 207 GLN A O 1
ATOM 1674 N N . ILE A 1 208 ? -18.591 0.180 17.740 1.00 90.06 208 ILE A N 1
ATOM 1675 C CA . ILE A 1 208 ? -18.902 1.526 17.232 1.00 90.06 208 ILE A CA 1
ATOM 1676 C C . ILE A 1 208 ? -17.916 1.925 16.129 1.00 90.06 208 ILE A C 1
ATOM 1678 O O . ILE A 1 208 ? -18.321 2.424 15.076 1.00 90.06 208 ILE A O 1
ATOM 1682 N N . VAL A 1 209 ? -16.621 1.708 16.359 1.00 89.19 209 VAL A N 1
ATOM 1683 C CA . VAL A 1 209 ? -15.577 2.062 15.395 1.00 89.19 209 VAL A CA 1
ATOM 1684 C C . VAL A 1 209 ? -15.647 1.172 14.158 1.00 89.19 209 VAL A C 1
ATOM 1686 O O . VAL A 1 209 ? -15.589 1.699 13.052 1.00 89.19 209 VAL A O 1
ATOM 1689 N N . GLN A 1 210 ? -15.864 -0.138 14.299 1.00 87.50 210 GLN A N 1
ATOM 1690 C CA . GLN A 1 210 ? -16.058 -1.033 13.152 1.00 87.50 210 GLN A CA 1
ATOM 1691 C C . GLN A 1 210 ? -17.237 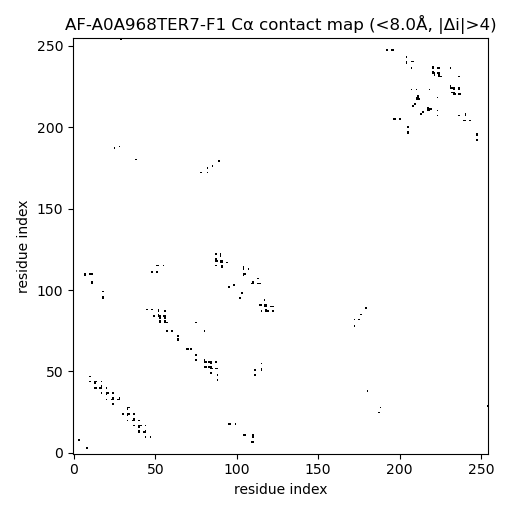-0.606 12.272 1.00 87.50 210 GLN A C 1
ATOM 1693 O O . GLN A 1 210 ? -17.088 -0.516 11.055 1.00 87.50 210 GLN A O 1
ATOM 1698 N N . ALA A 1 211 ? -18.384 -0.287 12.872 1.00 84.38 211 ALA A N 1
ATOM 1699 C CA . ALA A 1 211 ? -19.568 0.144 12.132 1.00 84.38 211 ALA A CA 1
ATOM 1700 C C . ALA A 1 211 ? -19.339 1.454 11.348 1.00 84.38 211 ALA A C 1
ATOM 1702 O O . ALA A 1 211 ? -19.953 1.679 10.304 1.00 84.38 211 ALA A O 1
ATOM 1703 N N . ARG A 1 212 ? -18.435 2.319 11.829 1.00 85.56 212 ARG A N 1
ATOM 1704 C CA . ARG A 1 212 ? -18.075 3.589 11.178 1.00 85.56 212 ARG A CA 1
ATOM 1705 C C . ARG A 1 212 ? -16.929 3.478 10.172 1.00 85.56 212 ARG A C 1
ATOM 1707 O O . ARG A 1 212 ? -16.957 4.203 9.187 1.00 85.56 212 ARG A O 1
ATOM 1714 N N . PHE A 1 213 ? -15.927 2.639 10.430 1.00 78.75 213 PHE A N 1
ATOM 1715 C CA . PHE A 1 213 ? -14.682 2.587 9.650 1.00 78.75 213 PHE A CA 1
ATOM 1716 C C . PHE A 1 213 ? -14.555 1.367 8.736 1.00 78.75 213 PHE A C 1
ATOM 1718 O O . PHE A 1 213 ? -13.843 1.439 7.742 1.00 78.75 213 PHE A O 1
ATOM 1725 N N . ALA A 1 214 ? -15.184 0.238 9.070 1.00 72.62 214 ALA A N 1
ATOM 1726 C CA . ALA A 1 214 ? -15.045 -1.014 8.319 1.00 72.62 214 ALA A CA 1
ATOM 1727 C C . ALA A 1 214 ? -16.214 -1.280 7.355 1.00 72.62 214 ALA A C 1
ATOM 1729 O O . ALA A 1 214 ? -16.205 -2.290 6.657 1.00 72.62 214 ALA A O 1
ATOM 1730 N N . THR A 1 215 ? -17.216 -0.396 7.334 1.00 72.00 215 THR A N 1
ATOM 1731 C CA . THR A 1 215 ? -18.398 -0.498 6.468 1.00 72.00 215 THR A CA 1
ATOM 1732 C C . THR A 1 215 ? -18.382 0.653 5.470 1.00 72.00 215 THR A C 1
ATOM 1734 O O . THR A 1 215 ? -18.202 1.800 5.881 1.00 72.00 215 THR A O 1
ATOM 1737 N N . ASP A 1 216 ? -18.572 0.349 4.185 1.00 69.94 216 ASP A N 1
ATOM 1738 C CA . ASP A 1 216 ? -18.702 1.342 3.117 1.00 69.94 216 ASP A CA 1
ATOM 1739 C C . ASP A 1 216 ? -20.108 1.240 2.489 1.00 69.94 216 ASP A C 1
ATOM 1741 O O . ASP A 1 216 ? -20.422 0.204 1.892 1.00 69.94 216 ASP A O 1
ATOM 1745 N N . PRO A 1 217 ? -20.991 2.246 2.663 1.00 73.50 217 PRO A N 1
ATOM 1746 C CA . PRO A 1 217 ? -20.771 3.515 3.365 1.00 73.50 217 PRO A CA 1
ATOM 1747 C C . PRO A 1 217 ? -20.789 3.389 4.907 1.00 73.50 217 PRO A C 1
ATOM 1749 O O . PRO A 1 217 ? -21.427 2.482 5.450 1.00 73.50 217 PRO A O 1
ATOM 1752 N N . PRO A 1 218 ? -20.161 4.331 5.643 1.00 80.94 218 PRO A N 1
ATOM 1753 C CA . PRO A 1 218 ? -20.177 4.359 7.105 1.00 80.94 218 PRO A CA 1
ATOM 1754 C C . PRO A 1 218 ? -21.592 4.399 7.688 1.00 80.94 218 PRO A C 1
ATOM 1756 O O . PRO A 1 218 ? -22.374 5.300 7.367 1.00 80.94 218 PRO A O 1
ATOM 1759 N N . LEU A 1 219 ? -21.898 3.508 8.637 1.00 83.31 219 LEU A N 1
ATOM 1760 C CA . LEU A 1 219 ? -23.223 3.470 9.260 1.00 83.31 219 LEU A CA 1
ATOM 1761 C C . LEU A 1 219 ? -23.518 4.779 10.023 1.00 83.31 219 LEU A C 1
ATOM 1763 O O . LEU A 1 219 ? -22.654 5.294 10.747 1.00 83.31 219 LEU A O 1
ATOM 1767 N N . PRO A 1 220 ? -24.727 5.356 9.902 1.00 89.81 220 PRO A N 1
ATOM 1768 C CA . PRO A 1 220 ? -25.125 6.517 10.688 1.00 89.81 220 PRO A CA 1
ATOM 1769 C C . PRO A 1 220 ? -25.301 6.142 12.168 1.00 89.81 220 PRO A C 1
ATOM 1771 O O . PRO A 1 220 ? -25.770 5.055 12.502 1.00 89.81 220 PRO A O 1
ATOM 1774 N N . PHE A 1 221 ? -24.990 7.067 13.083 1.00 89.50 221 PHE A N 1
ATOM 1775 C CA . PHE A 1 221 ? -25.008 6.808 14.534 1.00 89.50 221 PHE A CA 1
ATOM 1776 C C . PHE A 1 221 ? -26.360 6.323 15.078 1.00 89.50 221 PHE A C 1
ATOM 1778 O O . PHE A 1 221 ? -26.393 5.609 16.077 1.00 89.50 221 PHE A O 1
ATOM 1785 N N . GLN A 1 222 ? -27.470 6.684 14.429 1.00 93.62 222 GLN A N 1
ATOM 1786 C CA . GLN A 1 222 ? -28.800 6.176 14.778 1.00 93.62 222 GLN A CA 1
ATOM 1787 C C . GLN A 1 222 ? -28.926 4.666 14.542 1.00 93.62 222 GLN A C 1
ATOM 1789 O O . GLN A 1 222 ? -29.477 3.965 15.384 1.00 93.62 222 GLN A O 1
ATOM 1794 N N . GLN A 1 223 ? -28.376 4.154 13.439 1.00 91.12 223 GLN A N 1
ATOM 1795 C CA . GLN A 1 223 ? -28.405 2.720 13.138 1.00 91.12 223 GLN A CA 1
ATOM 1796 C C . GLN A 1 223 ? -27.490 1.938 14.084 1.00 91.12 223 GLN A C 1
ATOM 1798 O O . GLN A 1 223 ? -27.867 0.871 14.554 1.00 91.12 223 GLN A O 1
ATOM 1803 N N . ILE A 1 224 ? -26.337 2.507 14.447 1.00 91.06 224 ILE A N 1
ATOM 1804 C CA . ILE A 1 224 ? -25.441 1.908 15.448 1.00 91.06 224 ILE A CA 1
ATOM 1805 C C . ILE A 1 224 ? -26.136 1.852 16.821 1.00 91.06 224 ILE A C 1
ATOM 1807 O O . ILE A 1 224 ? -26.051 0.844 17.514 1.00 91.06 224 ILE A O 1
ATOM 1811 N N . ALA A 1 225 ? -26.885 2.895 17.203 1.00 93.75 225 ALA A N 1
ATOM 1812 C CA . ALA A 1 225 ? -27.680 2.885 18.436 1.00 93.75 225 ALA A CA 1
ATOM 1813 C C . ALA A 1 225 ? -28.740 1.785 18.436 1.00 93.75 225 ALA A C 1
ATOM 1815 O O . ALA A 1 225 ? -28.880 1.083 19.433 1.00 93.75 225 ALA A O 1
ATOM 1816 N N . ALA A 1 226 ? -29.428 1.595 17.309 1.00 93.06 226 ALA A N 1
ATOM 1817 C CA . ALA A 1 226 ? -30.394 0.515 17.162 1.00 93.06 226 ALA A CA 1
ATOM 1818 C C . ALA A 1 226 ? -29.741 -0.875 17.297 1.00 93.06 2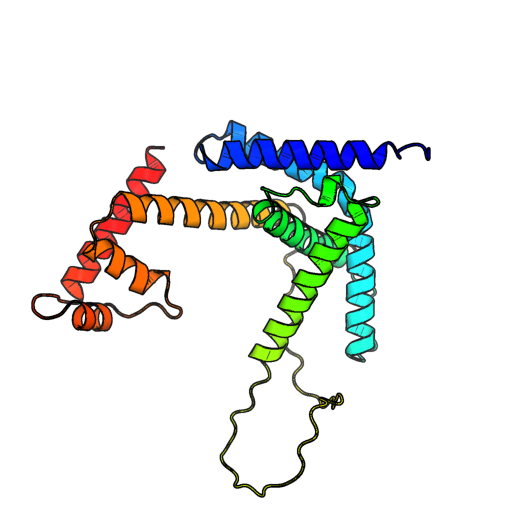26 ALA A C 1
ATOM 1820 O O . ALA A 1 226 ? -30.324 -1.754 17.924 1.00 93.06 226 ALA A O 1
ATOM 1821 N N . GLN A 1 227 ? -28.523 -1.062 16.774 1.00 92.88 227 GLN A N 1
ATOM 1822 C CA . GLN A 1 227 ? -27.773 -2.321 16.891 1.00 92.88 227 GLN A CA 1
ATOM 1823 C C . GLN A 1 227 ? -27.316 -2.622 18.326 1.00 92.88 227 GLN A C 1
ATOM 1825 O O . GLN A 1 227 ? -27.321 -3.779 18.735 1.00 92.88 227 GLN A O 1
ATOM 1830 N N . LEU A 1 228 ? -26.933 -1.597 19.096 1.00 91.31 228 LEU A N 1
ATOM 1831 C CA . LEU A 1 228 ? -26.480 -1.759 20.484 1.00 91.31 228 LEU A CA 1
ATOM 1832 C C . LEU A 1 228 ? -27.634 -1.968 21.485 1.00 91.31 228 LEU A C 1
ATOM 1834 O O . LEU A 1 228 ? -27.396 -2.416 22.606 1.00 91.31 228 LEU A O 1
ATOM 1838 N N . GLY A 1 229 ? -28.875 -1.675 21.090 1.00 91.75 229 GLY A N 1
ATOM 1839 C CA . GLY A 1 229 ? -30.080 -1.956 21.871 1.00 91.75 229 GLY A CA 1
ATOM 1840 C C . GLY A 1 229 ? -30.473 -0.866 22.876 1.00 91.75 229 GLY A C 1
ATOM 1841 O O . GLY A 1 229 ? -30.003 0.274 22.839 1.00 91.75 229 GLY A O 1
ATOM 1842 N N . ALA A 1 230 ? -31.402 -1.213 23.772 1.00 88.00 230 ALA A N 1
ATOM 1843 C CA . ALA A 1 230 ? -31.997 -0.274 24.720 1.00 88.00 230 ALA A CA 1
ATOM 1844 C C . ALA A 1 230 ? -30.943 0.368 25.644 1.00 88.00 230 ALA A C 1
ATOM 1846 O O . ALA A 1 230 ? -30.073 -0.309 26.187 1.00 88.00 230 ALA A O 1
ATOM 1847 N N . GLY A 1 231 ? -31.038 1.689 25.828 1.00 88.19 231 GLY A N 1
ATOM 1848 C CA . GLY A 1 231 ? -30.084 2.483 26.617 1.00 88.19 231 GLY A CA 1
ATOM 1849 C C . GLY A 1 231 ? -29.009 3.201 25.792 1.00 88.19 231 GLY A C 1
ATOM 1850 O O . GLY A 1 231 ? -28.305 4.055 26.333 1.00 88.19 231 GLY A O 1
ATOM 1851 N N . TRP A 1 232 ? -28.916 2.936 24.485 1.00 93.62 232 TRP A N 1
ATOM 1852 C CA . TRP A 1 232 ? -27.990 3.622 23.581 1.00 93.62 232 TRP A CA 1
ATOM 1853 C C . TRP A 1 232 ? -28.691 4.689 22.742 1.00 93.62 232 TRP A C 1
ATOM 1855 O O . TRP A 1 232 ? -29.747 4.462 22.160 1.00 93.62 232 TRP A O 1
ATOM 1865 N N . THR A 1 233 ? -28.082 5.874 22.652 1.00 96.00 233 THR A N 1
ATOM 1866 C CA . THR A 1 233 ? -28.565 6.972 21.803 1.00 96.00 233 THR A CA 1
ATOM 1867 C C . THR A 1 233 ? -27.497 7.381 20.798 1.00 96.00 233 THR A C 1
ATOM 1869 O O . THR A 1 233 ? -26.297 7.287 21.070 1.00 96.00 233 THR A O 1
ATOM 1872 N N . ALA A 1 234 ? -27.921 7.905 19.646 1.00 89.81 234 ALA A N 1
ATOM 1873 C CA . ALA A 1 234 ? -27.002 8.404 18.623 1.00 89.81 234 ALA A CA 1
ATOM 1874 C C . ALA A 1 234 ? -26.034 9.468 19.179 1.00 89.81 234 ALA A C 1
ATOM 1876 O O . ALA A 1 234 ? -24.853 9.474 18.836 1.00 89.81 234 ALA A O 1
ATOM 1877 N N . ALA A 1 235 ? -26.510 10.331 20.085 1.00 89.56 235 ALA A N 1
ATOM 1878 C CA . ALA A 1 235 ? -25.689 11.343 20.745 1.00 89.56 235 ALA A CA 1
ATOM 1879 C C . ALA A 1 235 ? -24.628 10.724 21.673 1.00 89.56 235 ALA A C 1
ATOM 1881 O O . ALA A 1 235 ? -23.471 11.147 21.654 1.00 89.56 235 ALA A O 1
ATOM 1882 N N . ALA A 1 236 ? -24.992 9.699 22.452 1.00 90.56 236 ALA A N 1
ATOM 1883 C CA . ALA A 1 236 ? -24.053 8.993 23.323 1.00 90.56 236 ALA A CA 1
ATOM 1884 C C . ALA A 1 236 ? -22.958 8.277 22.516 1.00 90.56 236 ALA A C 1
ATOM 1886 O O . ALA A 1 236 ? -21.779 8.354 22.868 1.00 90.56 236 ALA A O 1
ATOM 1887 N N . ILE A 1 237 ? -23.337 7.640 21.406 1.00 90.94 237 ILE A N 1
ATOM 1888 C CA . ILE A 1 237 ? -22.401 6.970 20.496 1.00 90.94 237 ILE A CA 1
ATOM 1889 C C . ILE A 1 237 ? -21.473 7.980 19.840 1.00 90.94 237 ILE A C 1
ATOM 1891 O O . ILE A 1 237 ? -20.263 7.772 19.844 1.00 90.94 237 ILE A O 1
ATOM 1895 N N . ARG A 1 238 ? -22.006 9.100 19.341 1.00 89.25 238 ARG A N 1
ATOM 1896 C CA . ARG A 1 238 ? -21.197 10.177 18.763 1.00 89.25 238 ARG A CA 1
ATOM 1897 C C . ARG A 1 238 ? -20.152 10.685 19.757 1.00 89.25 238 ARG A C 1
ATOM 1899 O O . ARG A 1 238 ? -18.974 10.739 19.421 1.00 89.25 238 ARG A O 1
ATOM 1906 N N . LYS A 1 239 ? -20.556 10.973 20.999 1.00 89.56 239 LYS A N 1
ATOM 1907 C CA . LYS A 1 239 ? -19.646 11.454 22.052 1.00 89.56 239 LYS A CA 1
ATOM 1908 C C . LYS A 1 239 ? -18.563 10.426 22.404 1.00 89.56 239 LYS A C 1
ATOM 1910 O O . LYS A 1 239 ? -17.421 10.797 22.672 1.00 89.56 239 LYS A O 1
ATOM 1915 N N . ARG A 1 240 ? -18.902 9.131 22.413 1.00 90.75 240 ARG A N 1
ATOM 1916 C CA . ARG A 1 240 ? -17.915 8.051 22.589 1.00 90.75 240 ARG A CA 1
ATOM 1917 C C . ARG A 1 240 ? -16.958 7.961 21.408 1.00 90.75 240 ARG A C 1
ATOM 1919 O O . ARG A 1 240 ? -15.754 7.923 21.628 1.00 90.75 240 ARG A O 1
ATOM 1926 N N . TYR A 1 241 ? -17.477 7.987 20.187 1.00 89.50 241 TYR A N 1
ATOM 1927 C CA . TYR A 1 241 ? -16.680 7.951 18.966 1.00 89.50 241 TYR A CA 1
ATOM 1928 C C . TYR A 1 241 ? -15.686 9.119 18.903 1.00 89.50 241 TYR A C 1
ATOM 1930 O O . TYR A 1 241 ? -14.499 8.902 18.684 1.00 89.50 241 TYR A O 1
ATOM 1938 N N . GLU A 1 242 ? -16.131 10.339 19.209 1.00 85.00 242 GLU A N 1
ATOM 1939 C CA . GLU A 1 242 ? -15.259 11.516 19.315 1.00 85.00 242 GLU A CA 1
ATOM 1940 C C . GLU A 1 242 ? -14.156 11.308 20.365 1.00 85.00 242 GLU A C 1
ATOM 1942 O O . GLU A 1 242 ? -12.983 11.535 20.076 1.00 85.00 242 GLU A O 1
ATOM 1947 N N . ARG A 1 243 ? -14.491 10.783 21.554 1.00 88.06 243 ARG A N 1
ATOM 1948 C CA . ARG A 1 243 ? -13.501 10.475 22.601 1.00 88.06 243 ARG A CA 1
ATOM 1949 C C . ARG A 1 243 ? -12.474 9.431 22.153 1.00 88.06 243 ARG A C 1
ATOM 1951 O O . ARG A 1 243 ? -11.302 9.559 22.504 1.00 88.06 243 ARG A O 1
ATOM 1958 N N . ILE A 1 244 ? -12.897 8.411 21.405 1.00 88.06 244 ILE A N 1
ATOM 1959 C CA . ILE A 1 244 ? -11.998 7.403 20.828 1.00 88.06 244 ILE A CA 1
ATOM 1960 C C . ILE A 1 244 ? -11.028 8.079 19.860 1.00 88.06 244 ILE A C 1
ATOM 1962 O O . ILE A 1 244 ? -9.820 7.891 19.995 1.00 88.06 244 ILE A O 1
ATOM 1966 N N . LEU A 1 245 ? -11.522 8.915 18.943 1.00 85.38 245 LEU A N 1
ATOM 1967 C CA . LEU A 1 245 ? -10.673 9.640 17.994 1.00 85.38 245 LEU A CA 1
ATOM 1968 C C . LEU A 1 245 ? -9.684 10.573 18.698 1.00 85.38 245 LEU A C 1
ATOM 1970 O O . LEU A 1 245 ? -8.508 10.575 18.346 1.00 85.38 245 LEU A O 1
ATOM 1974 N N . THR A 1 246 ? -10.120 11.315 19.722 1.00 83.06 246 THR A N 1
ATOM 1975 C CA . THR A 1 246 ? -9.226 12.169 20.518 1.00 83.06 246 THR A CA 1
ATOM 1976 C C . THR A 1 246 ? -8.136 11.349 21.201 1.00 83.06 246 THR A C 1
ATOM 1978 O O . THR A 1 246 ? -6.968 11.689 21.065 1.00 83.06 246 THR A O 1
ATOM 1981 N N . ARG A 1 247 ? -8.484 10.240 21.870 1.00 87.19 247 ARG A N 1
ATOM 1982 C CA . ARG A 1 247 ? -7.500 9.355 22.522 1.00 87.19 247 ARG A CA 1
ATOM 1983 C C . ARG A 1 247 ? -6.505 8.756 21.537 1.00 87.19 247 ARG A C 1
ATOM 1985 O O . ARG A 1 247 ? -5.315 8.726 21.815 1.00 87.19 247 ARG A O 1
ATOM 1992 N N . THR A 1 248 ? -7.003 8.324 20.383 1.00 83.69 248 THR A N 1
ATOM 1993 C CA . THR A 1 248 ? -6.179 7.786 19.294 1.00 83.69 248 THR A CA 1
ATOM 1994 C C . THR A 1 248 ? -5.194 8.842 18.817 1.00 83.69 248 THR A C 1
ATOM 1996 O O . THR A 1 248 ? -4.004 8.579 18.722 1.00 83.69 248 THR A O 1
ATOM 1999 N N . ARG A 1 249 ? -5.676 10.068 18.581 1.00 77.56 249 ARG A N 1
ATOM 2000 C CA . ARG A 1 249 ? -4.831 11.190 18.179 1.00 77.56 249 ARG A CA 1
ATOM 2001 C C . ARG A 1 249 ? -3.763 11.501 19.226 1.00 77.56 249 ARG A C 1
ATOM 2003 O O . ARG A 1 249 ? -2.612 11.626 18.843 1.00 77.56 249 ARG A O 1
ATOM 2010 N N . THR A 1 250 ? -4.128 11.601 20.504 1.00 81.25 250 THR A N 1
ATOM 2011 C CA . THR A 1 250 ? -3.174 11.855 21.596 1.00 81.25 250 THR A CA 1
ATOM 2012 C C . THR A 1 250 ? -2.095 10.776 21.648 1.00 81.25 250 THR A C 1
ATOM 2014 O O . THR A 1 250 ? -0.918 11.106 21.642 1.00 81.25 250 THR A O 1
ATOM 2017 N N . TYR A 1 251 ? -2.478 9.499 21.576 1.00 83.31 251 TYR A N 1
ATOM 2018 C CA . TYR A 1 251 ? -1.531 8.382 21.579 1.00 83.31 251 TYR A CA 1
ATOM 2019 C C . TYR A 1 251 ? -0.499 8.470 20.444 1.00 83.31 251 TYR A C 1
ATOM 2021 O O . TYR A 1 251 ? 0.691 8.329 20.690 1.00 83.31 251 TYR A O 1
ATOM 2029 N N . PHE A 1 252 ? -0.933 8.759 19.213 1.00 75.12 252 PHE A N 1
ATOM 2030 C CA . PHE A 1 252 ? -0.022 8.901 18.067 1.00 75.12 252 PHE A CA 1
ATOM 2031 C C . PHE A 1 252 ? 0.702 10.258 18.001 1.00 75.12 252 PHE A C 1
ATOM 2033 O O . PHE A 1 252 ? 1.545 10.439 17.131 1.00 75.12 252 PHE A O 1
ATOM 2040 N N . GLN A 1 253 ? 0.356 11.223 18.858 1.00 72.38 253 GLN A N 1
ATOM 2041 C CA . GLN A 1 253 ? 1.101 12.479 19.022 1.00 72.38 253 GLN A CA 1
ATOM 2042 C C . GLN A 1 253 ? 2.190 12.372 20.096 1.00 72.38 253 GLN A C 1
ATOM 2044 O O . GLN A 1 253 ? 3.150 13.134 20.054 1.00 72.38 253 GLN A O 1
ATOM 2049 N N . GLU A 1 254 ? 2.014 11.474 21.067 1.00 73.19 254 GLU A N 1
ATOM 2050 C CA . GLU A 1 254 ? 2.961 11.216 22.159 1.00 73.19 254 GLU A CA 1
ATOM 2051 C C . GLU A 1 254 ? 4.028 10.162 21.802 1.00 73.19 254 GLU A C 1
ATOM 2053 O O . GLU A 1 254 ? 4.991 10.009 22.553 1.00 73.19 254 GLU A O 1
ATOM 2058 N N . GLN A 1 255 ? 3.865 9.449 20.680 1.00 64.00 255 GLN A N 1
ATOM 2059 C CA . GLN A 1 255 ? 4.862 8.538 20.098 1.00 64.00 255 GLN A CA 1
ATOM 2060 C C . GLN A 1 255 ? 5.702 9.225 19.030 1.00 64.00 255 GLN A C 1
ATOM 2062 O O . GLN A 1 255 ? 6.926 8.971 19.026 1.00 64.00 255 GLN A O 1
#

Secondary structure (DSSP, 8-state):
-PPPPHHHHHHHHHHHHHHHHHHHHHH-TT-HHHHHHHHHHHHHHHHHHHHHHHHHHHHHHHHHHHHHT-TT--S--HHHHHHHHHHHHHHHHHHHHH-TTT-HHHH-S-HHHHHHHHHHHHHHHHHHHHHHHH-----------------------------SS-----S-TTHHHHHHHHHHHHHHHHHHHHHHHHHHS-HHHHHHHHHHHSSSSPPPHHHHHHHH-TT--HHHHHHHHHHHHHHHHHHHHH-

Foldseek 3Di:
DDDDDPLLVQLLVLLVQLLVLVVVCLVVVVDPVSLVSNLVSLVSNCVSQVVVLLVLLQVVVVVVCVVVVPPDDPSDDSVSSNLSSVQLSLQLVVVSNVCVPPSVLVVDPDSSVVSSVSSVVVVVVVVVVVVVVPPDDPPDDDDDDDDDDDPDPDDDDDDDDDPDPPPPDPPCSPCVSVVSSVVVSVVSLVVVLLVCCVVPPDPLLNLLCCQQPVDVVRDQLQVSQVVVDPPRDSVNSVVSPVVSVVVSVVVVVVD

pLDDT: mean 70.13, std 19.58, range [27.08, 96.0]

Nearest PDB structures (foldseek):
  8tn1-assembly1_B  TM=2.116E-01  e=5.199E+00  synthetic construct

Mean predicted aligned error: 17.24 Å